Protein AF-A0A9C7ESQ4-F1 (afdb_monomer)

Mean predicted aligned error: 12.94 Å

Foldseek 3Di:
DPVVVVVVVLVVLVCLLPVLVVVVVVVPDPDAQFPDDPLVLLLQLLQLLLVCVVQLPQQPFQKDKLNHGDGSNLLSNLLSSQQSSCVRRVHDRDDSVRSVVVVLLLVLLVVVCVVVVNQDDPVVLVVQLVVSLVSLVPHPCVVSNVSNCVSNVHDSCCCSPPRCSSSSSSVSSVVSQLVVLCVVPPDDVPHDPVNVSVVSSVVSVVSSVVSSVVIDMGGDCVVVVVCPPPPVVVVVVVVSVVVVPDDDDPDDDDDDPVVVVPPDD

Solvent-accessible surface area (backbone atoms only — not comparable to full-atom values): 15250 Å² total; per-residue (Å²): 138,72,71,71,65,54,67,66,58,61,61,54,60,72,28,66,77,48,46,69,43,45,68,63,35,73,76,75,56,79,94,61,71,61,83,54,54,72,53,56,51,32,38,53,48,10,43,53,46,39,77,37,49,70,53,56,67,33,71,54,59,22,31,29,54,72,77,48,77,38,39,36,17,58,56,50,51,51,42,50,56,50,34,52,54,19,53,37,46,74,43,82,60,67,53,73,65,57,43,50,52,51,53,50,48,54,48,27,50,51,57,50,25,52,77,68,73,39,60,72,52,73,64,56,50,51,52,50,46,51,51,52,55,51,35,49,76,69,37,96,57,32,69,43,55,47,43,18,28,62,49,30,72,48,53,70,62,52,41,45,70,65,69,46,33,69,58,55,49,50,52,52,32,52,52,40,51,52,53,52,51,45,73,77,53,67,80,56,91,89,56,52,72,69,58,44,53,52,51,52,54,49,52,53,48,54,53,33,57,50,45,54,73,71,51,52,73,49,80,32,68,70,55,52,76,72,39,88,84,48,81,64,57,69,52,52,60,47,51,57,55,52,70,78,67,64,73,95,59,100,79,75,78,79,82,57,82,77,76,62,83,81,78,77,130

pLDDT: mean 71.59, std 24.86, range [24.19, 97.75]

Nearest PDB structures (foldseek):
  3mvp-assembly1_B  TM=1.680E-01  e=1.302E+00  Streptococcus mutans UA159
  5sv0-assembly2_J  TM=1.754E-01  e=2.932E+00  Escherichia coli DH1
  2qgt-assembly1_A  TM=2.316E-01  e=8.380E+00  Homo sapiens

Secondary structure (DSSP, 8-state):
--SHHHHHHHHHHSSHHHHHHHHHHTTT---PPPSS-HHHHHHHHHHHHHHTTTGGG---EEEEETTEEEEHHHHHHHHHHHHHHHHHTTPPPPPHHHHHHHHHHHHHHHHHHHHTT-PPPHHHHHHHHHHHHHHHHH-TTHHHHHHHHHHHT--HHHIIIIISHHHHHHHHHHHHHHHHHHHHSPPPTT--HHHHHHHHHHHHHHHHHHHHHHS-EEE-HHHHTTTTT-TTHHHHHHHHHHHTT----TT-PPPPGGGGTTS--

Sequence (265 aa):
MLAHRRYQVLLIAVVGLALGLAFVINTIAPASPSNITYAQFLEQMGLSMRNAKDALKDNRVAATFNGEPIPYSYIVLKSIHMAEAAKARNHKVPDRSAVLQAVLRDQAYLDLAEELNLMPSEEDLTEYLKWQLQGVEQADNKNELATFFQTAGISPREYFFEYARPFYLLDLVNRNLMSHYQAHNPRLENEPEKDYYERIAKLIKETVDKKLRESKVEVKGALLMLSSRSSALTGYARYLNSCSSARPVSSWRCPTIADSGAYLG

Radius of gyration: 20.08 Å; Cα contacts (8 Å, |Δi|>4): 227; chains: 1; bounding box: 54×54×49 Å

Structure (mmCIF, N/CA/C/O backbone):
data_AF-A0A9C7ESQ4-F1
#
_entry.id   AF-A0A9C7ESQ4-F1
#
loop_
_atom_site.group_PDB
_atom_site.id
_atom_site.type_symbol
_atom_site.label_atom_id
_atom_site.label_alt_id
_atom_site.label_comp_id
_atom_site.label_asym_id
_atom_site.label_entity_id
_atom_site.label_seq_id
_atom_site.pdbx_PDB_ins_code
_atom_site.Cartn_x
_atom_site.Cartn_y
_atom_site.Cartn_z
_atom_site.occupancy
_atom_site.B_iso_or_equiv
_atom_site.auth_seq_id
_atom_site.auth_comp_id
_atom_site.auth_asym_id
_atom_site.auth_atom_id
_atom_site.pdbx_PDB_model_num
ATOM 1 N N . MET A 1 1 ? 26.772 19.048 -11.639 1.00 35.78 1 MET A N 1
ATOM 2 C CA . MET A 1 1 ? 25.781 17.976 -11.913 1.00 35.78 1 MET A CA 1
ATOM 3 C C . MET A 1 1 ? 25.242 17.273 -10.648 1.00 35.78 1 MET A C 1
ATOM 5 O O . MET A 1 1 ? 24.770 16.152 -10.738 1.00 35.78 1 MET A O 1
ATOM 9 N N . LEU A 1 2 ? 25.223 17.923 -9.472 1.00 28.09 2 LEU A N 1
ATOM 10 C CA . LEU A 1 2 ? 24.667 17.351 -8.223 1.00 28.09 2 LEU A CA 1
ATOM 11 C C . LEU A 1 2 ? 23.355 18.015 -7.759 1.00 28.09 2 LEU A C 1
ATOM 13 O O . LEU A 1 2 ? 22.672 17.485 -6.891 1.00 28.09 2 LEU A O 1
ATOM 17 N N . ALA A 1 3 ? 22.970 19.145 -8.361 1.00 26.31 3 ALA A N 1
ATOM 18 C CA . ALA A 1 3 ? 21.770 19.889 -7.976 1.00 26.31 3 ALA A CA 1
ATOM 19 C C . ALA A 1 3 ? 20.477 19.338 -8.610 1.00 26.31 3 ALA A C 1
ATOM 21 O O . ALA A 1 3 ? 19.418 19.431 -8.005 1.00 26.31 3 ALA A O 1
ATOM 22 N N . HIS A 1 4 ? 20.549 18.699 -9.784 1.00 25.12 4 HIS A N 1
ATOM 23 C CA . HIS A 1 4 ? 19.360 18.205 -10.497 1.00 25.12 4 HIS A CA 1
ATOM 24 C C . HIS A 1 4 ? 18.822 16.862 -9.971 1.00 25.12 4 HIS A C 1
ATOM 26 O O . HIS A 1 4 ? 17.636 16.587 -10.104 1.00 25.12 4 HIS A O 1
ATOM 32 N N . ARG A 1 5 ? 19.651 16.060 -9.282 1.00 28.09 5 ARG A N 1
ATOM 33 C CA . ARG A 1 5 ? 19.198 14.822 -8.617 1.00 28.09 5 ARG A CA 1
ATOM 34 C C . ARG A 1 5 ? 18.441 15.067 -7.308 1.00 28.09 5 ARG A C 1
ATOM 36 O O . ARG A 1 5 ? 17.742 14.175 -6.850 1.00 28.09 5 ARG A O 1
ATOM 43 N N . ARG A 1 6 ? 18.537 16.260 -6.710 1.00 29.05 6 ARG A N 1
ATOM 44 C CA . ARG A 1 6 ? 17.844 16.581 -5.448 1.00 29.05 6 ARG A CA 1
ATOM 45 C C . ARG A 1 6 ? 16.373 16.963 -5.649 1.00 29.05 6 ARG A C 1
ATOM 47 O O . ARG A 1 6 ? 15.561 16.675 -4.781 1.00 29.05 6 ARG A O 1
ATOM 54 N N . TYR A 1 7 ? 16.012 17.499 -6.816 1.00 25.94 7 TYR A N 1
ATOM 55 C CA . TYR A 1 7 ? 14.634 17.919 -7.108 1.00 25.94 7 TYR A CA 1
ATOM 56 C C . TYR A 1 7 ? 13.706 16.781 -7.569 1.00 25.94 7 TYR A C 1
ATOM 58 O O . TYR A 1 7 ? 12.495 16.907 -7.439 1.00 25.94 7 TYR A O 1
ATOM 66 N N . GLN A 1 8 ? 14.241 15.645 -8.034 1.00 28.22 8 GLN A N 1
ATOM 67 C CA . GLN A 1 8 ? 13.428 14.460 -8.362 1.00 28.22 8 GLN A CA 1
ATOM 68 C C . GLN A 1 8 ? 13.203 13.526 -7.161 1.00 28.22 8 GLN A C 1
ATOM 70 O O . GLN A 1 8 ? 12.225 12.787 -7.133 1.00 28.22 8 GLN A O 1
ATOM 75 N N . VAL A 1 9 ? 14.060 13.596 -6.138 1.00 29.42 9 VAL A N 1
ATOM 76 C CA . VAL A 1 9 ? 13.929 12.796 -4.906 1.00 29.42 9 VAL A CA 1
ATOM 77 C C . VAL A 1 9 ? 12.911 13.415 -3.935 1.00 29.42 9 VAL A C 1
ATOM 79 O O . VAL A 1 9 ? 12.248 12.697 -3.191 1.00 29.42 9 VAL A O 1
ATOM 82 N N . LEU A 1 10 ? 12.694 14.732 -4.008 1.00 26.45 10 LEU A N 1
ATOM 83 C CA . LEU A 1 10 ? 11.719 15.456 -3.181 1.00 26.45 10 LEU A CA 1
ATOM 84 C C . LEU A 1 10 ? 10.255 15.200 -3.576 1.00 26.45 10 LEU A C 1
ATOM 86 O O . LEU A 1 10 ? 9.358 15.363 -2.754 1.00 26.45 10 LEU A O 1
ATOM 90 N N . LEU A 1 11 ? 10.006 14.711 -4.795 1.00 27.27 11 LEU A N 1
ATOM 91 C CA . LEU A 1 11 ? 8.662 14.342 -5.240 1.00 27.27 11 LEU A CA 1
ATOM 92 C C . LEU A 1 11 ? 8.257 12.918 -4.829 1.00 27.27 11 LEU A C 1
ATOM 94 O O . LEU A 1 11 ? 7.135 12.523 -5.096 1.00 27.27 11 LEU A O 1
ATOM 98 N N . ILE A 1 12 ? 9.131 12.132 -4.190 1.00 33.75 12 ILE A N 1
ATOM 99 C CA . ILE A 1 12 ? 8.828 10.742 -3.795 1.00 33.75 12 ILE A CA 1
ATOM 100 C C . ILE A 1 12 ? 8.343 10.667 -2.332 1.00 33.75 12 ILE A C 1
ATOM 102 O O . ILE A 1 12 ? 7.609 9.748 -1.974 1.00 33.75 12 ILE A O 1
ATOM 106 N N . ALA A 1 13 ? 8.633 11.680 -1.507 1.00 30.38 13 ALA A N 1
ATOM 107 C CA . ALA A 1 13 ? 8.160 11.757 -0.119 1.00 30.38 13 ALA A CA 1
ATOM 108 C C . ALA A 1 13 ? 6.698 12.244 0.008 1.00 30.38 13 ALA A C 1
ATOM 110 O O . ALA A 1 13 ? 5.972 11.813 0.897 1.00 30.38 13 ALA A O 1
ATOM 111 N N . VAL A 1 14 ? 6.212 13.068 -0.929 1.00 32.59 14 VAL A N 1
ATOM 112 C CA . VAL A 1 14 ? 4.808 13.552 -0.958 1.00 32.59 14 VAL A CA 1
ATOM 113 C C . VAL A 1 14 ? 3.844 12.489 -1.506 1.00 32.59 14 VAL A C 1
ATOM 115 O O . VAL A 1 14 ? 2.622 12.622 -1.472 1.00 32.59 14 VAL A O 1
ATOM 118 N N . VAL A 1 15 ? 4.397 11.386 -2.000 1.00 35.97 15 VAL A N 1
ATOM 119 C CA . VAL A 1 15 ? 3.670 10.450 -2.836 1.00 35.97 15 VAL A CA 1
ATOM 120 C C . VAL A 1 15 ? 3.495 9.084 -2.153 1.00 35.97 15 VAL A C 1
ATOM 122 O O . VAL A 1 15 ? 2.716 8.270 -2.616 1.00 35.97 15 VAL A O 1
ATOM 125 N N . GLY A 1 16 ? 4.021 8.853 -0.948 1.00 35.19 16 GLY A N 1
ATOM 126 C CA . GLY A 1 16 ? 3.631 7.673 -0.151 1.00 35.19 16 GLY A CA 1
ATOM 127 C C . GLY A 1 16 ? 2.121 7.622 0.157 1.00 35.19 16 GLY A C 1
ATOM 128 O O . GLY A 1 16 ? 1.501 6.563 0.092 1.00 35.19 16 GLY A O 1
ATOM 129 N N . LEU A 1 17 ? 1.501 8.788 0.374 1.00 38.12 17 LEU A N 1
ATOM 130 C CA . LEU A 1 17 ? 0.053 8.934 0.574 1.00 38.12 17 LEU A CA 1
ATOM 131 C C . LEU A 1 17 ? -0.732 9.038 -0.751 1.00 38.12 17 LEU A C 1
ATOM 133 O O . LEU A 1 17 ? -1.906 8.683 -0.794 1.00 38.12 17 LEU A O 1
ATOM 137 N N . ALA A 1 18 ? -0.086 9.455 -1.851 1.00 36.03 18 ALA A N 1
ATOM 138 C CA . ALA A 1 18 ? -0.728 9.684 -3.152 1.00 36.03 18 ALA A CA 1
ATOM 139 C C . ALA A 1 18 ? -0.477 8.599 -4.228 1.00 36.03 18 ALA A C 1
ATOM 141 O O . ALA A 1 18 ? -1.340 8.434 -5.082 1.00 36.03 18 ALA A O 1
ATOM 142 N N . LEU A 1 19 ? 0.615 7.819 -4.204 1.00 36.50 19 LEU A N 1
ATOM 143 C CA . LEU A 1 19 ? 0.902 6.674 -5.102 1.00 36.50 19 LEU A CA 1
ATOM 144 C C . LEU A 1 19 ? 0.267 5.381 -4.603 1.00 36.50 19 LEU A C 1
ATOM 146 O O . LEU A 1 19 ? -0.226 4.615 -5.429 1.00 36.50 19 LEU A O 1
ATOM 150 N N . GLY A 1 20 ? 0.171 5.181 -3.282 1.00 33.03 20 GLY A N 1
ATOM 151 C CA . GLY A 1 20 ? -0.695 4.136 -2.722 1.00 33.03 20 GLY A CA 1
ATOM 152 C C . GLY A 1 20 ? -2.152 4.309 -3.179 1.00 33.03 20 GLY A C 1
ATOM 153 O O . GLY A 1 20 ? -2.873 3.334 -3.377 1.00 33.03 20 GLY A O 1
ATOM 154 N N . LEU A 1 21 ? -2.553 5.558 -3.450 1.00 34.34 21 LEU A N 1
ATOM 155 C CA . LEU A 1 21 ? -3.816 5.911 -4.095 1.00 34.34 21 LEU A CA 1
ATOM 156 C C . LEU A 1 21 ? -3.740 5.929 -5.630 1.00 34.34 21 LEU A C 1
ATOM 158 O O . LEU A 1 21 ? -4.696 5.510 -6.269 1.00 34.34 21 LEU A O 1
ATOM 162 N N . ALA A 1 22 ? -2.643 6.346 -6.264 1.00 32.41 22 ALA A N 1
ATOM 163 C CA . ALA A 1 22 ? -2.556 6.401 -7.726 1.00 32.41 22 ALA A CA 1
ATOM 164 C C . ALA A 1 22 ? -2.547 5.007 -8.372 1.00 32.41 22 ALA A C 1
ATOM 166 O O . ALA A 1 22 ? -3.115 4.853 -9.450 1.00 32.41 22 ALA A O 1
ATOM 167 N N . PHE A 1 23 ? -2.005 3.981 -7.706 1.00 34.59 23 PHE A N 1
ATOM 168 C CA . PHE A 1 23 ? -2.080 2.606 -8.212 1.00 34.59 23 PHE A CA 1
ATOM 169 C C . PHE A 1 23 ? -3.506 2.026 -8.108 1.00 34.59 23 PHE A C 1
ATOM 171 O O . PHE A 1 23 ? -3.966 1.329 -9.011 1.00 34.59 23 PHE A O 1
ATOM 178 N N . VAL A 1 24 ? -4.264 2.393 -7.064 1.00 34.06 24 VAL A N 1
ATOM 179 C CA . VAL A 1 24 ? -5.695 2.049 -6.941 1.00 34.06 24 VAL A CA 1
ATOM 180 C C . VAL A 1 24 ? -6.556 2.868 -7.916 1.00 34.06 24 VAL A C 1
ATOM 182 O O . VAL A 1 24 ? -7.548 2.361 -8.430 1.00 34.06 24 VAL A O 1
ATOM 185 N N . ILE A 1 25 ? -6.178 4.111 -8.230 1.00 35.81 25 ILE A N 1
ATOM 186 C CA . ILE A 1 25 ? -6.998 5.022 -9.043 1.00 35.81 25 ILE A CA 1
ATOM 187 C C . ILE A 1 25 ? -6.756 4.869 -10.554 1.00 35.81 25 ILE A C 1
ATOM 189 O O . ILE A 1 25 ? -7.714 4.990 -11.317 1.00 35.81 25 ILE A O 1
ATOM 193 N N . ASN A 1 26 ? -5.557 4.478 -11.003 1.00 32.28 26 ASN A N 1
ATOM 194 C CA . ASN A 1 26 ? -5.308 4.198 -12.427 1.00 32.28 26 ASN A CA 1
ATOM 195 C C . ASN A 1 26 ? -6.089 2.989 -12.974 1.00 32.28 26 ASN A C 1
ATOM 197 O O . ASN A 1 26 ? -6.096 2.769 -14.181 1.00 32.28 26 ASN A O 1
ATOM 201 N N . THR A 1 27 ? -6.776 2.222 -12.121 1.00 37.47 27 THR A N 1
ATOM 202 C CA . THR A 1 27 ? -7.692 1.158 -12.563 1.00 37.47 27 THR A CA 1
ATOM 203 C C . THR A 1 27 ? -9.165 1.580 -12.614 1.00 37.47 27 THR A C 1
ATOM 205 O O . THR A 1 27 ? -9.974 0.784 -13.083 1.00 37.47 27 THR A O 1
ATOM 208 N N . ILE A 1 28 ? -9.541 2.794 -12.168 1.00 35.91 28 ILE A N 1
ATOM 209 C CA . ILE A 1 28 ? -10.962 3.182 -12.026 1.00 35.91 28 ILE A CA 1
ATOM 210 C C . ILE A 1 28 ? -11.327 4.540 -12.663 1.00 35.91 28 ILE A C 1
ATOM 212 O O . ILE A 1 28 ? -12.477 4.690 -13.065 1.00 35.91 28 ILE A O 1
ATOM 216 N N . ALA A 1 29 ? -10.424 5.516 -12.833 1.00 32.50 29 ALA A N 1
ATOM 217 C CA . ALA A 1 29 ? -10.770 6.762 -13.543 1.00 32.50 29 ALA A CA 1
ATOM 218 C C . ALA A 1 29 ? -9.538 7.607 -13.934 1.00 32.50 29 ALA A C 1
ATOM 220 O O . ALA A 1 29 ? -8.568 7.632 -13.172 1.00 32.50 29 ALA A O 1
ATOM 221 N N . PRO A 1 30 ? -9.574 8.346 -15.067 1.00 33.34 30 PRO A N 1
ATOM 222 C CA . PRO A 1 30 ? -8.550 9.334 -15.407 1.00 33.34 30 PRO A CA 1
ATOM 223 C C . PRO A 1 30 ? -8.403 10.390 -14.299 1.00 33.34 30 PRO A C 1
ATOM 225 O O . PRO A 1 30 ? -9.312 10.611 -13.499 1.00 33.34 30 PRO A O 1
ATOM 228 N N . ALA A 1 31 ? -7.231 11.026 -14.238 1.00 41.34 31 ALA A N 1
ATOM 229 C CA . ALA A 1 31 ? -6.878 12.043 -13.252 1.00 41.34 31 ALA A CA 1
ATOM 230 C C . ALA A 1 31 ? -7.799 13.278 -13.337 1.00 41.34 31 ALA A C 1
ATOM 232 O O . ALA A 1 31 ? -7.482 14.261 -14.001 1.00 41.34 31 ALA A O 1
ATOM 233 N N . SER A 1 32 ? -8.946 13.224 -12.664 1.00 42.28 32 SER A N 1
ATOM 234 C CA . SER A 1 32 ? -9.819 14.377 -12.446 1.00 42.28 32 SER A CA 1
ATOM 235 C C . SER A 1 32 ? -9.176 15.353 -11.447 1.00 42.28 32 SER A C 1
ATOM 237 O O . SER A 1 32 ? -8.537 14.897 -10.489 1.00 42.28 32 SER A O 1
ATOM 239 N N . PRO A 1 33 ? -9.342 16.678 -11.627 1.00 50.78 33 PRO A N 1
ATOM 240 C CA . PRO A 1 33 ? -8.907 17.672 -10.648 1.00 50.78 33 PRO A CA 1
ATOM 241 C C . PRO A 1 33 ? -9.509 17.386 -9.264 1.00 50.78 33 PRO A C 1
ATOM 243 O O . PRO A 1 33 ? -10.675 17.008 -9.158 1.00 50.78 33 PRO A O 1
ATOM 246 N N . SER A 1 34 ? -8.718 17.561 -8.201 1.00 58.69 34 SER A N 1
ATOM 247 C CA . SER A 1 34 ? -9.235 17.522 -6.827 1.00 58.69 34 SER A CA 1
ATOM 248 C C . SER A 1 34 ? -10.127 18.737 -6.583 1.00 58.69 34 SER A C 1
ATOM 250 O O . SER A 1 34 ? -9.744 19.855 -6.925 1.00 58.69 34 SER A O 1
ATOM 252 N N . ASN A 1 35 ? -11.278 18.533 -5.946 1.00 69.75 35 ASN A N 1
ATOM 253 C CA . ASN A 1 35 ? -12.191 19.622 -5.576 1.00 69.75 35 ASN A CA 1
ATOM 254 C C . ASN A 1 35 ? -11.859 20.245 -4.213 1.00 69.75 35 ASN A C 1
ATOM 256 O O . ASN A 1 35 ? -12.482 21.227 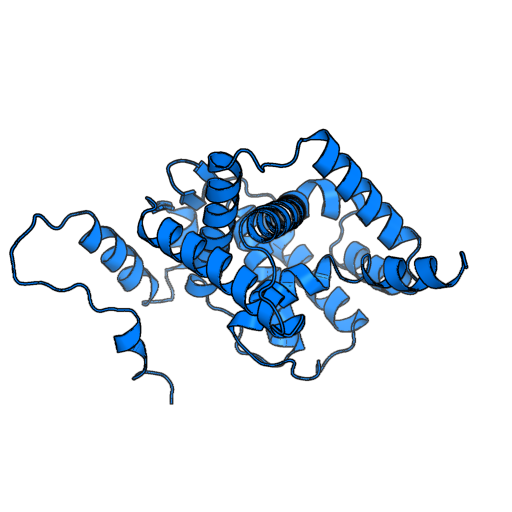-3.815 1.00 69.75 35 ASN A O 1
ATOM 260 N N . ILE A 1 36 ? -10.900 19.665 -3.493 1.00 72.31 36 ILE A N 1
ATOM 261 C CA . ILE A 1 36 ? -10.439 20.131 -2.185 1.00 72.31 36 ILE A CA 1
ATOM 262 C C . ILE A 1 36 ? -8.934 20.380 -2.211 1.00 72.31 36 ILE A C 1
ATOM 264 O O . ILE A 1 36 ? -8.199 19.754 -2.987 1.00 72.31 36 ILE A O 1
ATOM 268 N N . THR A 1 37 ? -8.467 21.286 -1.353 1.00 79.69 37 THR A N 1
ATOM 269 C CA . THR A 1 37 ? -7.031 21.500 -1.152 1.00 79.69 37 THR A CA 1
ATOM 270 C C . THR A 1 37 ? -6.400 20.283 -0.477 1.00 79.69 37 THR A C 1
ATOM 272 O O . THR A 1 37 ? -7.074 19.484 0.178 1.00 79.69 37 THR A O 1
ATOM 275 N N . TYR A 1 38 ? -5.081 20.139 -0.607 1.00 72.94 38 TYR A N 1
ATOM 276 C CA . TYR A 1 38 ? -4.359 19.048 0.047 1.00 72.94 38 TYR A CA 1
ATOM 277 C C . TYR A 1 38 ? -4.487 19.105 1.581 1.00 72.94 38 TYR A C 1
ATOM 279 O O . TYR A 1 38 ? -4.724 18.079 2.214 1.00 72.94 38 TYR A O 1
ATOM 287 N N . ALA A 1 39 ? -4.456 20.302 2.175 1.00 77.31 39 ALA A N 1
ATOM 288 C CA . ALA A 1 39 ? -4.705 20.494 3.604 1.00 77.31 39 ALA A CA 1
ATOM 289 C C . ALA A 1 39 ? -6.109 20.023 4.037 1.00 77.31 39 ALA A C 1
ATOM 291 O O . ALA A 1 39 ? -6.239 19.325 5.041 1.00 77.31 39 ALA A O 1
ATOM 292 N N . GLN A 1 40 ? -7.153 20.335 3.257 1.00 80.62 40 GLN A N 1
ATOM 293 C CA . GLN A 1 40 ? -8.522 19.872 3.531 1.00 80.62 40 GLN A CA 1
ATOM 294 C C . GLN A 1 40 ? -8.639 18.347 3.446 1.00 80.62 40 GLN A C 1
ATOM 296 O O . GLN A 1 40 ? -9.299 17.730 4.280 1.00 80.62 40 GLN A O 1
ATOM 301 N N . PHE A 1 41 ? -7.981 17.732 2.461 1.00 82.62 41 PHE A N 1
ATOM 302 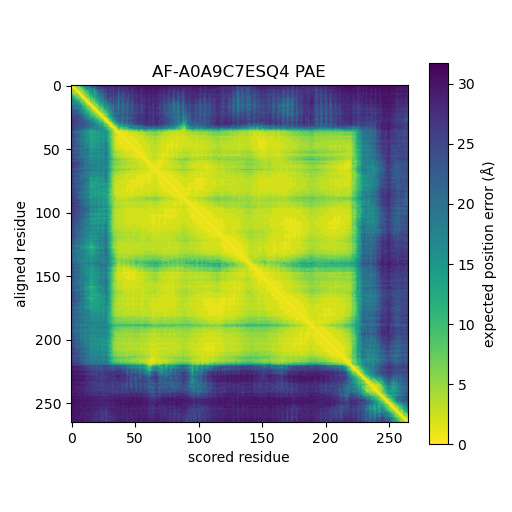C CA . PHE A 1 41 ? -7.914 16.276 2.346 1.00 82.62 41 PHE A CA 1
ATOM 303 C C . PHE A 1 41 ? -7.274 15.642 3.590 1.00 82.62 41 PHE A C 1
ATOM 305 O O . PHE A 1 41 ? -7.829 14.709 4.172 1.00 82.62 41 PHE A O 1
ATOM 312 N N . LEU A 1 42 ? -6.133 16.178 4.028 1.00 80.88 42 LEU A N 1
ATOM 313 C CA . LEU A 1 42 ? -5.415 15.704 5.209 1.00 80.88 42 LEU A CA 1
ATOM 314 C C . LEU A 1 42 ? -6.235 15.853 6.496 1.00 80.88 42 LEU A C 1
ATOM 316 O O . LEU A 1 42 ? -6.272 14.935 7.315 1.00 80.88 42 LEU A O 1
ATOM 320 N N . GLU A 1 43 ? -6.944 16.966 6.664 1.00 83.44 43 GLU A N 1
ATOM 321 C CA . GLU A 1 43 ? -7.839 17.170 7.802 1.00 83.44 43 GLU A CA 1
ATOM 322 C C . GLU A 1 43 ? -8.999 16.158 7.811 1.00 83.44 43 GLU A C 1
ATOM 324 O O . GLU A 1 43 ? -9.251 15.517 8.833 1.00 83.44 43 GLU A O 1
ATOM 329 N N . GLN A 1 44 ? -9.667 15.944 6.670 1.00 85.06 44 GLN A N 1
ATOM 330 C CA . GLN A 1 44 ? -10.768 14.978 6.536 1.00 85.06 44 GLN A CA 1
ATOM 331 C C . GLN A 1 44 ? -10.321 13.537 6.81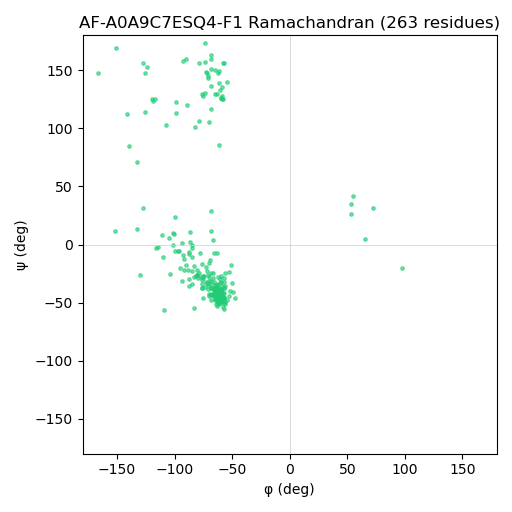0 1.00 85.06 44 GLN A C 1
ATOM 333 O O . GLN A 1 44 ? -11.011 12.778 7.502 1.00 85.06 44 GLN A O 1
ATOM 338 N N . MET A 1 45 ? -9.138 13.168 6.318 1.00 85.25 45 MET A N 1
ATOM 339 C CA . MET A 1 45 ? -8.525 11.874 6.597 1.00 85.25 45 MET A CA 1
ATOM 340 C C . MET A 1 45 ? -8.208 11.720 8.087 1.00 85.25 45 MET A C 1
ATOM 342 O O . MET A 1 45 ? -8.528 10.686 8.678 1.00 85.25 45 MET A O 1
ATOM 346 N N . GLY A 1 46 ? -7.667 12.766 8.720 1.00 85.56 46 GLY A N 1
ATOM 347 C CA . GLY A 1 46 ? -7.402 12.787 10.158 1.00 85.56 46 GLY A CA 1
ATOM 348 C C . GLY A 1 46 ? -8.677 12.604 10.984 1.00 85.56 46 GLY A C 1
ATOM 349 O O . GLY A 1 46 ? -8.721 11.755 11.874 1.00 85.56 46 GLY A O 1
ATOM 350 N N . LEU A 1 47 ? -9.753 13.324 10.645 1.00 89.19 47 LEU A N 1
ATOM 351 C CA . LEU A 1 47 ? -11.052 13.195 11.318 1.00 89.19 47 LEU A CA 1
ATOM 352 C C . LEU A 1 47 ? -11.622 11.783 11.176 1.00 89.19 47 LEU A C 1
ATOM 354 O O . LEU A 1 47 ? -12.117 11.210 12.147 1.00 89.19 47 LEU A O 1
ATOM 358 N N . SER A 1 48 ? -11.528 11.204 9.980 1.00 87.62 48 SER A N 1
ATOM 359 C CA . SER A 1 48 ? -12.010 9.849 9.710 1.00 87.62 48 SER A CA 1
ATOM 360 C C . SER A 1 48 ? -11.258 8.805 10.534 1.00 87.62 48 SER A C 1
ATOM 362 O O . SER A 1 48 ? -11.884 7.918 11.114 1.00 87.62 48 SER A O 1
ATOM 364 N N . MET A 1 49 ? -9.935 8.946 10.666 1.00 88.69 49 MET A N 1
ATOM 365 C CA . MET A 1 49 ? -9.133 8.083 11.536 1.00 88.69 49 MET A CA 1
ATOM 366 C C . MET A 1 49 ? -9.473 8.271 13.015 1.00 88.69 49 MET A C 1
ATOM 368 O O . MET A 1 49 ? -9.684 7.280 13.712 1.00 88.69 49 MET A O 1
ATOM 372 N N . ARG A 1 50 ? -9.614 9.516 13.492 1.00 90.56 50 ARG A N 1
ATOM 373 C CA . ARG A 1 50 ? -10.023 9.800 14.879 1.00 90.56 50 ARG A CA 1
ATOM 374 C C . ARG A 1 50 ? -11.366 9.149 15.211 1.00 90.56 50 ARG A C 1
ATOM 376 O O . ARG A 1 50 ? -11.504 8.518 16.257 1.00 90.56 50 ARG A O 1
ATOM 383 N N . ASN A 1 51 ? -12.342 9.273 14.315 1.00 90.88 51 ASN A N 1
ATOM 384 C CA . ASN A 1 51 ? -13.676 8.694 14.489 1.00 90.88 51 ASN A CA 1
ATOM 385 C C . ASN A 1 51 ? -13.661 7.157 14.462 1.00 90.88 51 ASN A C 1
ATOM 387 O O . ASN A 1 51 ? -14.543 6.526 15.040 1.00 90.88 51 ASN A O 1
ATOM 391 N N . ALA A 1 52 ? -12.658 6.555 13.822 1.00 89.31 52 ALA A N 1
ATOM 392 C CA . ALA A 1 52 ? -12.482 5.111 13.720 1.00 89.31 52 ALA A CA 1
ATOM 393 C C . ALA A 1 52 ? -11.432 4.542 14.693 1.00 89.31 52 ALA A C 1
ATOM 395 O O . ALA A 1 52 ? -11.079 3.371 14.561 1.00 89.31 52 ALA A O 1
ATOM 396 N N . LYS A 1 53 ? -10.934 5.323 15.664 1.00 87.00 53 LYS A N 1
ATOM 397 C CA . LYS A 1 53 ? -9.783 4.959 16.516 1.00 87.00 53 LYS A CA 1
ATOM 398 C C . LYS A 1 53 ? -9.876 3.563 17.149 1.00 87.00 53 LYS A C 1
ATOM 400 O O . LYS A 1 53 ? -8.886 2.840 17.174 1.00 87.00 53 LYS A O 1
ATOM 405 N N . ASP A 1 54 ? -11.060 3.164 17.617 1.00 86.88 54 ASP A N 1
ATOM 406 C CA . ASP A 1 54 ? -11.249 1.878 18.298 1.00 86.88 54 ASP A CA 1
ATOM 407 C C . ASP A 1 54 ? -11.260 0.726 17.282 1.00 86.88 54 ASP A C 1
ATOM 409 O O . ASP A 1 54 ? -10.675 -0.328 17.514 1.00 86.88 54 ASP A O 1
ATOM 413 N N . ALA A 1 55 ? -11.853 0.955 16.107 1.00 88.19 55 ALA A N 1
ATOM 414 C CA . ALA A 1 55 ? -11.871 -0.003 15.006 1.00 88.19 55 ALA A CA 1
ATOM 415 C C . ALA A 1 55 ? -10.485 -0.172 14.356 1.00 88.19 55 ALA A C 1
ATOM 417 O O . ALA A 1 55 ? -10.143 -1.263 13.908 1.00 88.19 55 ALA A O 1
ATOM 418 N N . LEU A 1 56 ? -9.664 0.881 14.345 1.00 86.75 56 LEU A N 1
ATOM 419 C CA . LEU A 1 56 ? -8.279 0.842 13.868 1.00 86.75 56 LEU A CA 1
ATOM 420 C C . LEU A 1 56 ? -7.339 0.056 14.798 1.00 86.75 56 LEU A C 1
ATOM 422 O O . LEU A 1 56 ? -6.255 -0.324 14.367 1.00 86.75 56 LEU A O 1
ATOM 426 N N . LYS A 1 57 ? -7.751 -0.225 16.040 1.00 87.94 57 LYS A N 1
ATOM 427 C CA . LYS A 1 57 ? -7.013 -1.063 17.004 1.00 87.94 57 LYS A CA 1
ATOM 428 C C . LYS A 1 57 ? -7.572 -2.484 17.124 1.00 87.94 57 LYS A C 1
ATOM 430 O O . LYS A 1 57 ? -7.058 -3.296 17.891 1.00 87.94 57 LYS A O 1
ATOM 435 N N . ASP A 1 58 ? -8.630 -2.797 16.382 1.00 87.56 58 ASP A N 1
ATOM 436 C CA . ASP A 1 58 ? -9.286 -4.098 16.429 1.00 87.56 58 ASP A CA 1
ATOM 437 C C . ASP A 1 58 ? -8.542 -5.121 15.556 1.00 87.56 58 ASP A C 1
ATOM 439 O O . ASP A 1 58 ? -8.680 -5.171 14.331 1.00 87.56 58 ASP A O 1
ATOM 443 N N . ASN A 1 59 ? -7.757 -5.964 16.227 1.00 87.06 59 ASN A N 1
ATOM 444 C CA . ASN A 1 59 ? -6.949 -7.017 15.612 1.00 87.06 59 ASN A CA 1
ATOM 445 C C . ASN A 1 59 ? -7.712 -8.333 15.399 1.00 87.06 59 ASN A C 1
ATOM 447 O O . ASN A 1 59 ? -7.101 -9.358 15.091 1.00 87.06 59 ASN A O 1
ATOM 451 N N . ARG A 1 60 ? -9.041 -8.354 15.563 1.00 91.19 60 ARG A N 1
ATOM 452 C CA . ARG A 1 60 ? -9.822 -9.549 15.227 1.00 91.19 60 ARG A CA 1
ATOM 453 C C . ARG A 1 60 ? -9.667 -9.863 13.742 1.00 91.19 60 ARG A C 1
ATOM 455 O O . ARG A 1 60 ? -9.721 -8.980 12.888 1.00 91.19 60 ARG A O 1
ATOM 462 N N . VAL A 1 61 ? -9.524 -11.149 13.436 1.00 91.06 61 VAL A N 1
ATOM 463 C CA . VAL A 1 61 ? -9.434 -11.633 12.056 1.00 91.06 61 VAL A CA 1
ATOM 464 C C . VAL A 1 61 ? -10.784 -11.439 11.369 1.00 91.06 61 VAL A C 1
ATOM 466 O O . VAL A 1 61 ? -11.785 -12.040 11.766 1.00 91.06 61 VAL A O 1
ATOM 469 N N . ALA A 1 62 ? -10.808 -10.599 10.339 1.00 88.25 62 ALA A N 1
ATOM 470 C CA . ALA A 1 62 ? -12.007 -10.277 9.573 1.00 88.25 62 ALA A CA 1
ATOM 471 C C . ALA A 1 62 ? -12.170 -11.172 8.340 1.00 88.25 62 ALA A C 1
ATOM 473 O O . ALA A 1 62 ? -13.295 -11.491 7.951 1.00 88.25 62 ALA A O 1
ATOM 474 N N . ALA A 1 63 ? -11.059 -11.603 7.754 1.00 90.69 63 ALA A N 1
ATOM 475 C CA . ALA A 1 63 ? -11.021 -12.564 6.664 1.00 90.69 63 ALA A CA 1
ATOM 476 C C . ALA A 1 63 ? -9.705 -13.352 6.701 1.00 90.69 63 ALA A C 1
ATOM 478 O O . ALA A 1 63 ? -8.795 -12.993 7.446 1.00 90.69 63 ALA A O 1
ATOM 479 N N . THR A 1 64 ? -9.606 -14.413 5.913 1.00 92.25 64 THR A N 1
ATOM 480 C CA . THR A 1 64 ? -8.342 -15.086 5.605 1.00 92.25 64 THR A CA 1
ATOM 481 C C . THR A 1 64 ? -8.151 -15.173 4.093 1.00 92.25 64 THR A C 1
ATOM 483 O O . THR A 1 64 ? -9.130 -15.274 3.347 1.00 92.25 64 THR A O 1
ATOM 486 N N . PHE A 1 65 ? -6.899 -15.118 3.643 1.00 91.94 65 PHE A N 1
ATOM 487 C CA . PHE A 1 65 ? -6.495 -15.301 2.248 1.00 91.94 65 PHE A CA 1
ATOM 488 C C . PHE A 1 65 ? -5.437 -16.398 2.198 1.00 91.94 65 PHE A C 1
ATOM 490 O O . PHE A 1 65 ? -4.390 -16.256 2.808 1.00 91.94 65 PHE A O 1
ATOM 497 N N . ASN A 1 66 ? -5.744 -17.535 1.572 1.00 92.12 66 ASN A N 1
ATOM 498 C CA . ASN A 1 66 ? -4.886 -18.728 1.577 1.00 92.12 66 ASN A CA 1
ATOM 499 C C . ASN A 1 66 ? -4.460 -19.211 2.980 1.00 92.12 66 ASN A C 1
ATOM 501 O O . ASN A 1 66 ? -3.466 -19.908 3.130 1.00 92.12 66 ASN A O 1
ATOM 505 N N . GLY A 1 67 ? -5.270 -18.910 4.000 1.00 90.00 67 GLY A N 1
ATOM 506 C CA . GLY A 1 67 ? -4.982 -19.222 5.404 1.00 90.00 67 GLY A CA 1
ATOM 507 C C . GLY A 1 67 ? -4.392 -18.049 6.190 1.00 90.00 67 GLY A C 1
ATOM 508 O O . GLY A 1 67 ? -4.565 -18.013 7.408 1.00 90.00 67 GLY A O 1
ATOM 509 N N . GLU A 1 68 ? -3.825 -17.048 5.513 1.00 92.12 68 GLU A N 1
ATOM 510 C CA . GLU A 1 68 ? -3.230 -15.875 6.151 1.00 92.12 68 GLU A CA 1
ATOM 511 C C . GLU A 1 68 ? -4.301 -14.922 6.699 1.00 92.12 68 GLU A C 1
ATOM 513 O O . GLU A 1 68 ? -5.270 -14.598 5.997 1.00 92.12 68 GLU A O 1
ATOM 518 N N . PRO A 1 69 ? -4.193 -14.479 7.965 1.00 93.19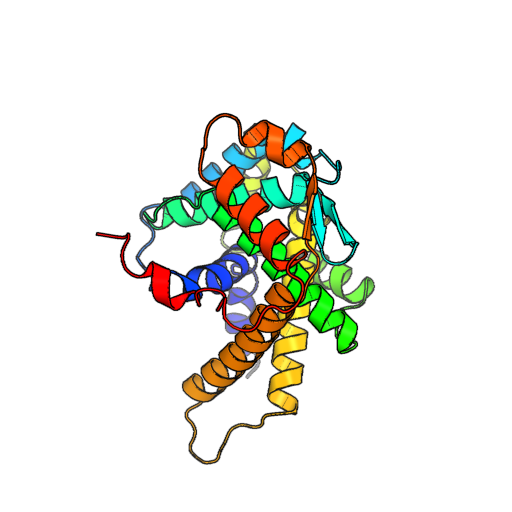 69 PRO A N 1
ATOM 519 C CA . PRO A 1 69 ? -5.209 -13.662 8.608 1.00 93.19 69 PRO A CA 1
ATOM 520 C C . PRO A 1 69 ? -5.168 -12.206 8.137 1.00 93.19 69 PRO A C 1
ATOM 522 O O . PRO A 1 69 ? -4.164 -11.512 8.254 1.00 93.19 69 PRO A O 1
ATOM 525 N N . ILE A 1 70 ? -6.328 -11.692 7.733 1.00 92.38 70 ILE A N 1
ATOM 526 C CA . ILE A 1 70 ? -6.541 -10.274 7.449 1.00 92.38 70 ILE A CA 1
ATOM 527 C C . ILE A 1 70 ? -7.212 -9.633 8.673 1.00 92.38 70 ILE A C 1
ATOM 529 O O . ILE A 1 70 ? -8.374 -9.956 8.974 1.00 92.38 70 ILE A O 1
ATOM 533 N N . PRO A 1 71 ? -6.530 -8.726 9.393 1.00 91.75 71 PRO A N 1
ATOM 534 C CA . PRO A 1 71 ? -7.103 -8.070 10.560 1.00 91.75 71 PRO A CA 1
ATOM 535 C C . PRO A 1 71 ? -8.167 -7.043 10.157 1.00 91.75 71 PRO A C 1
ATOM 537 O O . PRO A 1 71 ? -8.093 -6.404 9.104 1.00 91.75 71 PRO A O 1
ATOM 540 N N . TYR A 1 72 ? -9.169 -6.864 11.018 1.00 90.44 72 TYR A N 1
ATOM 541 C CA . TYR A 1 72 ? -10.246 -5.901 10.796 1.00 90.44 72 TYR A CA 1
ATOM 542 C C . TYR A 1 72 ? -9.729 -4.458 10.694 1.00 90.44 72 TYR A C 1
ATOM 544 O O . TYR A 1 72 ? -10.155 -3.719 9.804 1.00 90.44 72 TYR A O 1
ATOM 552 N N . SER A 1 73 ? -8.755 -4.090 11.529 1.00 90.62 73 SER A N 1
ATOM 553 C CA . SER A 1 73 ? -8.068 -2.793 11.502 1.00 90.62 73 SER A CA 1
ATOM 554 C C . SER A 1 73 ? -7.519 -2.416 10.120 1.00 90.62 73 SER A C 1
ATOM 556 O O . SER A 1 73 ? -7.680 -1.272 9.686 1.00 90.62 73 SER A O 1
ATOM 558 N N . TYR A 1 74 ? -6.956 -3.375 9.376 1.00 91.19 74 TYR A N 1
ATOM 559 C CA . TYR A 1 74 ? -6.444 -3.137 8.023 1.00 91.19 74 TYR A CA 1
ATOM 560 C C . TYR A 1 74 ? -7.560 -2.786 7.032 1.00 91.19 74 TYR A C 1
ATOM 562 O O . TYR A 1 74 ? -7.436 -1.842 6.249 1.00 91.19 74 TYR A O 1
ATOM 570 N N . ILE A 1 75 ? -8.689 -3.497 7.105 1.00 90.44 75 ILE A N 1
ATOM 571 C CA . ILE A 1 75 ? -9.856 -3.238 6.251 1.00 90.44 75 ILE A CA 1
ATOM 572 C C . ILE A 1 75 ? -10.444 -1.854 6.549 1.00 90.44 75 ILE A C 1
ATOM 574 O O . ILE A 1 75 ? -10.794 -1.120 5.624 1.00 90.44 75 ILE A O 1
ATOM 578 N N . VAL A 1 76 ? -10.525 -1.477 7.828 1.00 90.06 76 VAL A N 1
ATOM 579 C CA . VAL A 1 76 ? -11.001 -0.154 8.258 1.00 90.06 76 VAL A CA 1
ATOM 580 C C . VAL A 1 76 ? -10.108 0.944 7.691 1.00 90.06 76 VAL A C 1
ATOM 582 O O . VAL A 1 76 ? -10.610 1.883 7.072 1.00 90.06 76 VAL A O 1
ATOM 585 N N . LEU A 1 77 ? -8.789 0.811 7.840 1.00 87.31 77 LEU A N 1
ATOM 586 C CA . LEU A 1 77 ? -7.850 1.810 7.345 1.00 87.31 77 LEU A CA 1
ATOM 587 C C . LEU A 1 77 ? -7.894 1.931 5.813 1.00 87.31 77 LEU A C 1
ATOM 589 O O . LEU A 1 77 ? -7.963 3.043 5.285 1.00 87.31 77 LEU A O 1
ATOM 593 N N . LYS A 1 78 ? -7.946 0.800 5.093 1.00 86.56 78 LYS A N 1
ATOM 594 C CA . LYS A 1 78 ? -8.123 0.787 3.632 1.00 86.56 78 LYS A CA 1
ATOM 595 C C . LYS A 1 78 ? -9.427 1.479 3.227 1.00 86.56 78 LYS A C 1
ATOM 597 O O . LYS A 1 78 ? -9.427 2.277 2.290 1.00 86.56 78 LYS A O 1
ATOM 602 N N . SER A 1 79 ? -10.519 1.227 3.952 1.00 87.38 79 SER A N 1
ATOM 603 C CA . SER A 1 79 ? -11.813 1.874 3.714 1.00 87.38 79 SER A CA 1
ATOM 604 C C . SER A 1 79 ? -11.737 3.392 3.869 1.00 87.38 79 SER A C 1
ATOM 606 O O . SER A 1 79 ? -12.313 4.096 3.044 1.00 87.38 79 SER A O 1
ATOM 608 N N . ILE A 1 80 ? -11.044 3.896 4.895 1.00 85.31 80 ILE A N 1
ATOM 609 C CA . ILE A 1 80 ? -10.865 5.340 5.113 1.00 85.31 80 ILE A CA 1
ATOM 610 C C . ILE A 1 80 ? -10.090 5.948 3.944 1.00 85.31 80 ILE A C 1
ATOM 612 O O . ILE A 1 80 ? -10.586 6.870 3.301 1.00 85.31 80 ILE A O 1
ATOM 616 N N . HIS A 1 81 ? -8.922 5.393 3.605 1.00 84.00 81 HIS A N 1
ATOM 617 C CA . HIS A 1 81 ? -8.102 5.903 2.501 1.00 84.00 81 HIS A CA 1
ATOM 618 C C . HIS A 1 81 ? -8.873 5.920 1.172 1.00 84.00 81 HIS A C 1
ATOM 620 O O . HIS A 1 81 ? -8.861 6.923 0.459 1.00 84.00 81 HIS A O 1
ATOM 626 N N . MET A 1 82 ? -9.579 4.833 0.845 1.00 83.75 82 MET A N 1
ATOM 627 C CA . MET A 1 82 ? -10.361 4.738 -0.389 1.00 83.75 82 MET A CA 1
ATOM 628 C C . MET A 1 82 ? -11.544 5.715 -0.414 1.00 83.75 82 MET A C 1
ATOM 630 O O . MET A 1 82 ? -11.815 6.312 -1.457 1.00 83.75 82 MET A O 1
ATOM 634 N N . ALA A 1 83 ? -12.244 5.897 0.710 1.00 82.19 83 AL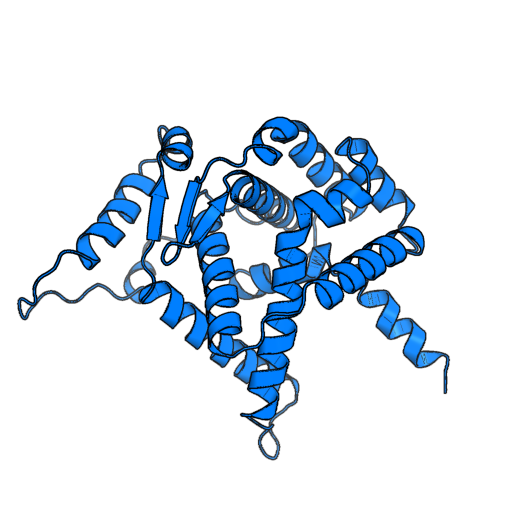A A N 1
ATOM 635 C CA . ALA A 1 83 ? -13.380 6.809 0.795 1.00 82.19 83 ALA A CA 1
ATOM 636 C C . ALA A 1 83 ? -12.953 8.276 0.671 1.00 82.19 83 ALA A C 1
ATOM 638 O O . ALA A 1 83 ? -13.543 9.009 -0.122 1.00 82.19 83 ALA A O 1
ATOM 639 N N . GLU A 1 84 ? -11.919 8.697 1.401 1.00 83.00 84 GLU A N 1
ATOM 640 C CA . GLU A 1 84 ? -11.452 10.087 1.367 1.00 83.00 84 GLU A CA 1
ATOM 641 C C . GLU A 1 84 ? -10.820 10.440 0.017 1.00 83.00 84 GLU A C 1
ATOM 643 O O . GLU A 1 84 ? -11.071 11.515 -0.525 1.00 83.00 84 GLU A O 1
ATOM 648 N N . ALA A 1 85 ? -10.093 9.507 -0.604 1.00 80.38 85 ALA A N 1
ATOM 649 C CA . ALA A 1 85 ? -9.569 9.708 -1.952 1.00 80.38 85 ALA A CA 1
ATOM 650 C C . ALA A 1 85 ? -10.671 9.842 -3.010 1.00 80.38 85 ALA A C 1
ATOM 652 O O . ALA A 1 85 ? -10.558 10.666 -3.920 1.00 80.38 85 ALA A O 1
ATOM 653 N N . ALA A 1 86 ? -11.738 9.044 -2.897 1.00 79.12 86 ALA A N 1
ATOM 654 C CA . ALA A 1 86 ? -12.886 9.145 -3.789 1.00 79.12 86 ALA A CA 1
ATOM 655 C C . ALA A 1 86 ? -13.602 10.491 -3.615 1.00 79.12 86 ALA A C 1
ATOM 657 O O . ALA A 1 86 ? -13.841 11.179 -4.605 1.00 79.12 86 ALA A O 1
ATOM 658 N N . LYS A 1 87 ? -13.861 10.917 -2.372 1.00 79.06 87 LYS A N 1
ATOM 659 C CA . LYS A 1 87 ? -14.484 12.219 -2.075 1.00 79.06 87 LYS A CA 1
ATOM 660 C C . LYS A 1 87 ? -13.663 13.391 -2.608 1.00 79.06 87 LYS A C 1
ATOM 662 O O . LYS A 1 87 ? -14.230 14.269 -3.254 1.00 79.06 87 LYS A O 1
ATOM 667 N N . ALA A 1 88 ? -12.343 13.378 -2.411 1.00 75.62 88 ALA A N 1
ATOM 668 C CA . ALA A 1 88 ? -11.451 14.441 -2.880 1.00 75.62 88 ALA A CA 1
ATOM 669 C C . ALA A 1 88 ? -11.535 14.664 -4.400 1.00 75.62 88 ALA A C 1
ATOM 671 O O . ALA A 1 88 ? -11.412 15.790 -4.878 1.00 75.62 88 ALA A O 1
ATOM 672 N N . ARG A 1 89 ? -11.797 13.591 -5.157 1.00 75.12 89 ARG A N 1
ATOM 673 C CA . ARG A 1 89 ? -11.925 13.601 -6.623 1.00 75.12 89 ARG A CA 1
ATOM 674 C C . ARG A 1 89 ? -13.377 13.590 -7.112 1.00 75.12 89 ARG A C 1
ATOM 676 O O . ARG A 1 89 ? -13.609 13.401 -8.300 1.00 75.12 89 ARG A O 1
ATOM 683 N N . ASN A 1 90 ? -14.351 13.767 -6.214 1.00 77.88 90 ASN A N 1
ATOM 684 C CA . ASN A 1 90 ? -15.786 13.682 -6.509 1.00 77.88 90 ASN A CA 1
ATOM 685 C C . ASN A 1 90 ? -16.203 12.373 -7.206 1.00 77.88 90 ASN A C 1
ATOM 687 O O . ASN A 1 90 ? -17.079 12.342 -8.069 1.00 77.88 90 ASN A O 1
ATOM 691 N N . HIS A 1 91 ? -15.540 11.278 -6.847 1.00 80.44 91 HIS A N 1
ATOM 692 C CA . HIS A 1 91 ? -15.878 9.937 -7.296 1.00 80.44 91 HIS A CA 1
ATOM 693 C C . HIS A 1 91 ? -16.821 9.262 -6.298 1.00 80.44 91 HIS A C 1
ATOM 695 O O . HIS A 1 91 ? -16.866 9.593 -5.110 1.00 80.44 91 HIS A O 1
ATOM 701 N N . LYS A 1 92 ? -17.554 8.255 -6.781 1.00 85.00 92 LYS A N 1
ATOM 702 C CA . LYS A 1 92 ? -18.387 7.404 -5.931 1.00 85.00 92 LYS A CA 1
ATOM 703 C C . LYS A 1 92 ? -17.521 6.746 -4.853 1.00 85.00 92 LYS A C 1
ATOM 705 O O . LYS A 1 92 ? -16.545 6.067 -5.169 1.00 85.00 92 LYS A O 1
ATOM 710 N N . VAL A 1 93 ? -17.908 6.922 -3.589 1.00 80.94 93 VAL A N 1
ATOM 711 C CA . VAL A 1 93 ? -17.260 6.249 -2.457 1.00 80.94 93 VAL A CA 1
ATOM 712 C C . VAL A 1 93 ? -17.377 4.730 -2.647 1.00 80.94 93 VAL A C 1
ATOM 714 O O . VAL A 1 93 ? -18.496 4.241 -2.838 1.00 80.94 93 VAL A O 1
ATOM 717 N N . PRO A 1 94 ? -1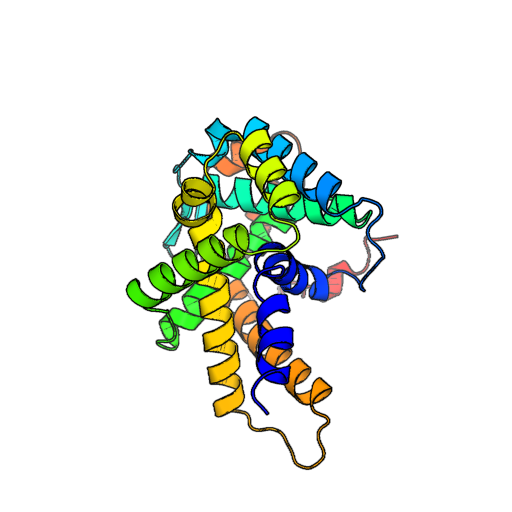6.259 3.980 -2.609 1.00 78.19 94 PRO A N 1
ATOM 718 C CA . PRO A 1 94 ? -16.283 2.532 -2.755 1.00 78.19 94 PRO A CA 1
ATOM 719 C C . PRO A 1 94 ? -17.136 1.877 -1.674 1.00 78.19 94 PRO A C 1
ATOM 721 O O . PRO A 1 94 ? -17.043 2.217 -0.493 1.00 78.19 94 PRO A O 1
ATOM 724 N N . ASP A 1 95 ? -17.970 0.922 -2.076 1.00 83.56 95 ASP A N 1
ATOM 725 C CA . ASP A 1 95 ? -18.707 0.114 -1.116 1.00 83.56 95 ASP A CA 1
ATOM 726 C C . ASP A 1 95 ? -17.789 -0.908 -0.420 1.00 83.56 95 ASP A C 1
ATOM 728 O O . ASP A 1 95 ? -16.617 -1.091 -0.759 1.00 83.56 95 ASP A O 1
ATOM 732 N N . ARG A 1 96 ? -18.339 -1.611 0.573 1.00 80.38 96 ARG A N 1
ATOM 733 C CA . ARG A 1 96 ? -17.592 -2.606 1.354 1.00 80.38 96 ARG A CA 1
ATOM 734 C C . ARG A 1 96 ? -17.029 -3.740 0.490 1.00 80.38 96 ARG A C 1
ATOM 736 O O . ARG A 1 96 ? -15.985 -4.287 0.833 1.00 80.38 96 ARG A O 1
ATOM 743 N N . SER A 1 97 ? -17.718 -4.109 -0.591 1.00 79.56 97 SER A N 1
ATOM 744 C CA . SER A 1 97 ? -17.270 -5.170 -1.495 1.00 79.56 97 SER A CA 1
ATOM 745 C C . SER A 1 97 ? -16.043 -4.713 -2.276 1.00 79.56 97 SER A C 1
ATOM 747 O O . SER A 1 97 ? -15.052 -5.435 -2.340 1.00 79.56 97 SER A O 1
ATOM 749 N N . ALA A 1 98 ? -16.063 -3.481 -2.789 1.00 81.69 98 ALA A N 1
ATOM 750 C CA . ALA A 1 98 ? -14.918 -2.876 -3.458 1.00 81.69 98 ALA A CA 1
ATOM 751 C C . ALA A 1 98 ? -13.702 -2.744 -2.523 1.00 81.69 98 ALA A C 1
ATOM 753 O O . ALA A 1 98 ? -12.580 -3.036 -2.939 1.00 81.69 98 ALA A O 1
ATOM 754 N N . VAL A 1 99 ? -13.913 -2.374 -1.254 1.00 83.19 99 VAL A N 1
ATOM 755 C CA . VAL A 1 99 ? -12.836 -2.342 -0.246 1.00 83.19 99 VAL A CA 1
ATOM 756 C C . VAL A 1 99 ? -12.272 -3.741 0.001 1.00 83.19 99 VAL A C 1
ATOM 758 O O . VAL A 1 99 ? -11.056 -3.918 -0.036 1.00 83.19 99 VAL A O 1
ATOM 761 N N . LEU A 1 100 ? -13.129 -4.747 0.205 1.00 84.06 100 LEU A N 1
ATOM 762 C CA . LEU A 1 100 ? -12.675 -6.124 0.406 1.00 84.06 100 LEU A CA 1
ATOM 763 C C . LEU A 1 100 ? -11.902 -6.640 -0.814 1.00 84.06 100 LEU A C 1
ATOM 765 O O . LEU A 1 100 ? -10.843 -7.228 -0.647 1.00 84.06 100 LEU A O 1
ATOM 769 N N . GLN A 1 101 ? -12.375 -6.383 -2.035 1.00 83.12 101 GLN A N 1
ATOM 770 C CA . GLN A 1 101 ? -11.655 -6.754 -3.257 1.00 83.12 101 GLN A CA 1
ATOM 771 C C . GLN A 1 101 ? -10.278 -6.089 -3.347 1.00 83.12 101 GLN A C 1
ATOM 773 O O . GLN A 1 101 ? -9.313 -6.741 -3.740 1.00 83.12 101 GLN A O 1
ATOM 778 N N . ALA A 1 102 ? -10.161 -4.819 -2.953 1.00 84.69 102 ALA A N 1
ATOM 779 C CA . ALA A 1 102 ? -8.869 -4.144 -2.894 1.00 84.69 102 ALA A CA 1
ATOM 780 C C . ALA A 1 102 ? -7.933 -4.801 -1.865 1.00 84.69 102 ALA A C 1
ATOM 782 O O . ALA A 1 102 ? -6.781 -5.061 -2.184 1.00 84.69 102 ALA A O 1
ATOM 783 N N . VAL A 1 103 ? -8.442 -5.139 -0.677 1.00 88.50 103 VAL A N 1
ATOM 784 C CA . VAL A 1 103 ? -7.674 -5.833 0.370 1.00 88.50 103 VAL A CA 1
ATOM 785 C C . VAL A 1 103 ? -7.222 -7.227 -0.077 1.00 88.50 103 VAL A C 1
ATOM 787 O O . VAL A 1 103 ? -6.069 -7.588 0.126 1.00 88.50 103 VAL A O 1
ATOM 790 N N . LEU A 1 104 ? -8.097 -8.011 -0.712 1.00 87.38 104 LEU A N 1
ATOM 791 C CA . LEU A 1 104 ? -7.740 -9.340 -1.224 1.00 87.38 104 LEU A CA 1
ATOM 792 C C . LEU A 1 104 ? -6.712 -9.249 -2.358 1.00 87.38 104 LEU A C 1
ATOM 794 O O . LEU A 1 104 ? -5.832 -10.097 -2.460 1.00 87.38 104 LEU A O 1
ATOM 798 N N . ARG A 1 105 ? -6.788 -8.203 -3.189 1.00 89.38 105 ARG A N 1
ATOM 799 C CA . ARG A 1 105 ? -5.757 -7.925 -4.190 1.00 89.38 105 ARG A CA 1
ATOM 800 C C . ARG A 1 105 ? -4.419 -7.593 -3.531 1.00 89.38 105 ARG A C 1
ATOM 802 O O . ARG A 1 105 ? -3.408 -8.110 -3.987 1.00 89.38 105 ARG A O 1
ATOM 809 N N . ASP A 1 106 ? -4.410 -6.787 -2.469 1.00 92.69 106 ASP A N 1
ATOM 810 C CA .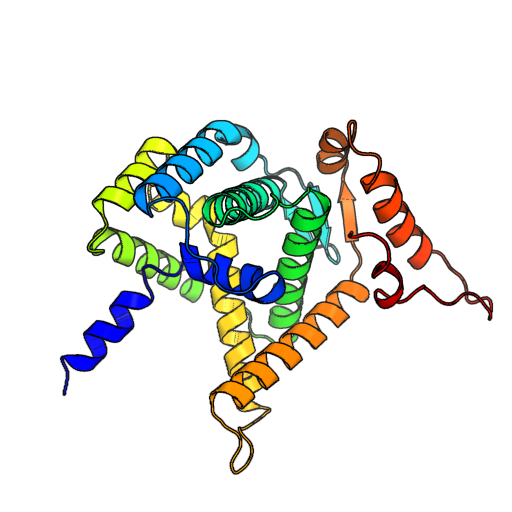 ASP A 1 106 ? -3.188 -6.496 -1.708 1.00 92.69 106 ASP A CA 1
ATOM 811 C C . ASP A 1 106 ? -2.551 -7.798 -1.180 1.00 92.69 106 ASP A C 1
ATOM 813 O O . ASP A 1 106 ? -1.344 -7.975 -1.310 1.00 92.69 106 ASP A O 1
ATOM 817 N N . GLN A 1 107 ? -3.351 -8.749 -0.677 1.00 94.19 107 GLN A N 1
ATOM 818 C CA . GLN A 1 107 ? -2.841 -10.068 -0.265 1.00 94.19 107 GLN A CA 1
ATOM 819 C C . GLN A 1 107 ? -2.298 -10.885 -1.444 1.00 94.19 107 GLN A C 1
ATOM 821 O O . GLN A 1 107 ? -1.226 -11.464 -1.345 1.00 94.19 107 GLN A O 1
ATOM 826 N N . ALA A 1 108 ? -2.967 -10.868 -2.599 1.00 92.00 108 ALA A N 1
ATOM 827 C CA . ALA A 1 108 ? -2.477 -11.556 -3.794 1.00 92.00 108 ALA A CA 1
ATOM 828 C C . ALA A 1 108 ? -1.108 -11.030 -4.281 1.00 92.00 108 ALA A C 1
ATOM 830 O O . ALA A 1 108 ? -0.329 -11.794 -4.853 1.00 92.00 108 ALA A O 1
ATOM 831 N N . TYR A 1 109 ? -0.803 -9.745 -4.053 1.00 94.12 109 TYR A N 1
ATOM 832 C CA . TYR A 1 109 ? 0.532 -9.183 -4.284 1.00 94.12 109 TYR A CA 1
ATOM 833 C C . TYR A 1 109 ? 1.572 -9.734 -3.303 1.00 94.12 109 TYR A C 1
ATOM 835 O O . TYR A 1 109 ? 2.673 -10.075 -3.734 1.00 94.12 109 TYR A O 1
ATOM 843 N N . LEU A 1 110 ? 1.228 -9.834 -2.015 1.00 95.69 110 LEU A N 1
ATOM 844 C CA . LEU A 1 110 ? 2.108 -10.403 -0.989 1.00 95.69 110 LEU A CA 1
ATOM 845 C C . LEU A 1 110 ? 2.411 -11.878 -1.285 1.00 95.69 110 LEU A C 1
ATOM 847 O O . LEU A 1 110 ? 3.578 -12.232 -1.405 1.00 95.69 110 LEU A O 1
ATOM 851 N N . ASP A 1 111 ? 1.385 -12.691 -1.548 1.00 95.69 111 ASP A N 1
ATOM 852 C CA . ASP A 1 111 ? 1.538 -14.102 -1.930 1.00 95.69 111 ASP A CA 1
ATOM 853 C C . ASP A 1 111 ? 2.403 -14.279 -3.190 1.00 95.69 111 ASP A C 1
ATOM 855 O O . ASP A 1 111 ? 3.149 -15.249 -3.319 1.00 95.69 111 ASP A O 1
ATOM 859 N N . LEU A 1 112 ? 2.283 -13.380 -4.178 1.00 95.25 112 LEU A N 1
ATOM 860 C CA . LEU A 1 112 ? 3.125 -13.426 -5.378 1.00 95.25 112 LEU A CA 1
ATOM 861 C C . LEU A 1 112 ? 4.581 -13.091 -5.062 1.00 95.25 112 LEU A C 1
ATOM 863 O O . LEU A 1 112 ? 5.484 -13.733 -5.595 1.00 95.25 112 LEU A O 1
ATOM 867 N N . ALA A 1 113 ? 4.811 -12.076 -4.235 1.00 96.38 113 ALA A N 1
ATOM 868 C CA . ALA A 1 113 ? 6.156 -11.703 -3.840 1.00 96.38 113 ALA A CA 1
ATOM 869 C C . ALA A 1 113 ? 6.816 -12.795 -2.999 1.00 96.38 113 ALA A C 1
ATOM 871 O O . ALA A 1 113 ? 7.991 -13.071 -3.206 1.00 96.38 113 ALA A O 1
ATOM 872 N N . GLU A 1 114 ? 6.074 -13.453 -2.113 1.00 96.81 114 GLU A N 1
ATOM 873 C CA . GLU A 1 114 ? 6.579 -14.584 -1.339 1.00 96.81 114 GLU A CA 1
ATOM 874 C C . GLU A 1 114 ? 6.975 -15.759 -2.242 1.00 96.81 114 GLU A C 1
ATOM 876 O O . GLU A 1 114 ? 8.112 -16.220 -2.166 1.00 96.81 114 GLU A O 1
ATOM 881 N N . GLU A 1 115 ? 6.108 -16.172 -3.174 1.00 95.94 115 GLU A N 1
ATOM 882 C CA . GLU A 1 115 ? 6.406 -17.258 -4.124 1.00 95.94 115 GLU A CA 1
ATOM 883 C C . GLU A 1 115 ? 7.674 -16.987 -4.951 1.00 95.94 115 GLU A C 1
ATOM 885 O O . GLU A 1 115 ? 8.464 -17.893 -5.221 1.00 95.94 115 GLU A O 1
ATOM 890 N N . LEU A 1 116 ? 7.888 -15.729 -5.339 1.00 96.62 116 LEU A N 1
ATOM 891 C CA . LEU A 1 116 ? 9.047 -15.312 -6.126 1.00 96.62 116 LEU A CA 1
ATOM 892 C C . LEU A 1 116 ? 10.284 -14.976 -5.274 1.00 96.62 116 LEU A C 1
ATOM 894 O O . LEU A 1 116 ? 11.308 -14.594 -5.840 1.00 96.62 116 LEU A O 1
ATOM 898 N N . ASN A 1 117 ? 10.223 -15.125 -3.945 1.00 97.75 117 ASN A N 1
ATOM 899 C CA . ASN A 1 117 ? 11.271 -14.712 -3.001 1.00 97.75 117 ASN A CA 1
ATOM 900 C C . ASN A 1 117 ? 11.654 -13.221 -3.135 1.00 97.75 117 ASN A C 1
ATOM 902 O O . ASN A 1 117 ? 12.824 -12.847 -3.113 1.00 97.75 117 ASN A O 1
ATOM 906 N N . LEU A 1 118 ? 10.645 -12.366 -3.301 1.00 96.31 118 LEU A N 1
ATOM 907 C CA . LEU A 1 118 ? 10.743 -10.912 -3.478 1.00 96.31 118 LEU A CA 1
ATOM 908 C C . LEU A 1 118 ? 10.198 -10.122 -2.282 1.00 96.31 118 LEU A C 1
ATOM 910 O O . LEU A 1 118 ? 10.054 -8.897 -2.365 1.00 96.31 118 LEU A O 1
ATOM 914 N N . MET A 1 119 ? 9.868 -10.801 -1.183 1.00 97.62 119 MET A N 1
ATOM 915 C CA . MET A 1 119 ? 9.472 -10.135 0.054 1.00 97.62 119 MET A CA 1
ATOM 916 C C . MET A 1 119 ? 10.640 -9.292 0.587 1.00 97.62 119 MET A C 1
ATOM 918 O O . MET A 1 119 ? 11.757 -9.805 0.676 1.00 97.62 119 MET A O 1
ATOM 922 N N . PRO A 1 120 ? 10.420 -8.006 0.919 1.00 93.69 120 PRO A N 1
ATOM 923 C CA . PRO A 1 120 ? 11.460 -7.190 1.533 1.00 93.69 120 PRO A CA 1
ATOM 924 C C . PRO A 1 120 ? 11.809 -7.737 2.919 1.00 93.69 120 PRO A C 1
ATOM 926 O O . PRO A 1 120 ? 10.951 -8.299 3.606 1.00 93.69 120 PRO A O 1
ATOM 929 N N . SER A 1 121 ? 13.058 -7.544 3.341 1.00 95.75 121 SER A N 1
ATOM 930 C CA . SER A 1 121 ? 13.444 -7.870 4.709 1.00 95.75 121 SER A CA 1
ATOM 931 C C . SER A 1 121 ? 12.781 -6.917 5.706 1.00 95.75 121 SER A C 1
ATOM 933 O O . SER A 1 121 ? 12.295 -5.831 5.371 1.00 95.75 121 SER A O 1
ATOM 935 N N . GLU A 1 122 ? 12.782 -7.320 6.972 1.00 95.56 122 GLU A N 1
ATOM 936 C CA . GLU A 1 122 ? 12.238 -6.487 8.039 1.00 95.56 122 GLU A CA 1
ATOM 937 C C . GLU A 1 122 ? 13.111 -5.247 8.314 1.00 95.56 122 GLU A C 1
ATOM 939 O O . GLU A 1 122 ? 12.619 -4.178 8.701 1.00 95.56 122 GLU A O 1
ATOM 944 N N . GLU A 1 123 ? 14.414 -5.362 8.045 1.00 96.69 123 GLU A N 1
ATOM 945 C CA . GLU A 1 123 ? 15.342 -4.235 8.043 1.00 96.69 123 GLU A CA 1
ATOM 946 C C . GLU A 1 123 ? 14.997 -3.239 6.927 1.00 96.69 123 GLU A C 1
ATOM 948 O O . GLU A 1 123 ? 14.827 -2.055 7.226 1.00 96.69 123 GLU A O 1
ATOM 953 N N . ASP A 1 124 ? 14.775 -3.707 5.690 1.00 94.00 124 ASP A N 1
ATOM 954 C CA . ASP A 1 124 ? 14.407 -2.851 4.549 1.00 94.00 124 ASP A CA 1
ATOM 955 C C . ASP A 1 124 ? 13.119 -2.067 4.822 1.00 94.00 124 ASP A C 1
ATOM 957 O O . ASP A 1 124 ? 13.048 -0.856 4.594 1.00 94.00 124 ASP A O 1
ATOM 961 N N . LEU A 1 125 ? 12.088 -2.737 5.352 1.00 93.88 125 LEU A N 1
ATOM 962 C CA . LEU A 1 125 ? 10.829 -2.081 5.698 1.00 93.88 125 LEU A CA 1
ATOM 963 C C . LEU A 1 125 ? 11.028 -1.042 6.806 1.00 93.88 125 LEU A C 1
ATOM 965 O O . LEU A 1 125 ? 10.509 0.072 6.719 1.00 93.88 125 LEU A O 1
ATOM 969 N N . THR A 1 126 ? 11.802 -1.372 7.838 1.00 94.62 126 THR A N 1
ATOM 970 C CA . THR A 1 126 ? 12.076 -0.452 8.947 1.00 94.62 126 THR A CA 1
ATOM 971 C C . THR A 1 126 ? 12.842 0.785 8.485 1.00 94.62 126 THR A C 1
ATOM 973 O O . THR A 1 126 ? 12.503 1.905 8.884 1.00 94.62 126 THR A O 1
ATOM 976 N N . GLU A 1 127 ? 13.870 0.613 7.656 1.00 92.81 127 GLU A N 1
ATOM 977 C CA . GLU A 1 127 ? 14.622 1.723 7.070 1.00 92.81 127 GLU A CA 1
ATOM 978 C C . GLU A 1 127 ? 13.735 2.580 6.173 1.00 92.81 127 GLU A C 1
ATOM 980 O O . GLU A 1 127 ? 13.744 3.809 6.287 1.00 92.81 127 GLU A O 1
ATOM 985 N N . TYR A 1 128 ? 12.893 1.945 5.359 1.00 89.81 128 TYR A N 1
ATOM 986 C CA . TYR A 1 128 ? 11.965 2.651 4.492 1.00 89.81 128 TYR A CA 1
ATOM 987 C C . TYR A 1 128 ? 10.954 3.493 5.280 1.00 89.81 128 TYR A C 1
ATOM 989 O O . TYR A 1 128 ? 10.727 4.658 4.955 1.00 89.81 128 TYR A O 1
ATOM 997 N N . LEU A 1 129 ? 10.402 2.964 6.375 1.00 87.88 129 LEU A N 1
ATOM 998 C CA . LEU A 1 129 ? 9.501 3.708 7.261 1.00 87.88 129 LEU A CA 1
ATOM 999 C C . LEU A 1 129 ? 10.198 4.882 7.960 1.00 87.88 129 LEU A C 1
ATOM 1001 O O . LEU A 1 129 ? 9.611 5.957 8.085 1.00 87.88 129 LEU A O 1
ATOM 1005 N N . LYS A 1 130 ? 11.453 4.708 8.399 1.00 88.88 130 LYS A N 1
ATOM 1006 C CA . LYS A 1 130 ? 12.254 5.812 8.959 1.00 88.88 130 LYS A CA 1
ATOM 1007 C C . LYS A 1 130 ? 12.483 6.903 7.919 1.00 88.88 130 LYS A C 1
ATOM 1009 O O . LYS A 1 130 ? 12.342 8.079 8.242 1.00 88.88 130 LYS A O 1
ATOM 1014 N N . TRP A 1 131 ? 12.798 6.517 6.685 1.00 85.56 131 TRP A N 1
ATOM 1015 C CA . TRP A 1 131 ? 12.980 7.451 5.580 1.00 85.56 131 TRP A CA 1
ATOM 1016 C C . TRP A 1 131 ? 11.691 8.228 5.271 1.00 85.56 131 TRP A C 1
ATOM 1018 O O . TRP A 1 131 ? 11.734 9.448 5.130 1.00 85.56 131 TRP A O 1
ATOM 1028 N N . GLN A 1 132 ? 10.535 7.558 5.259 1.00 83.00 132 GLN A N 1
ATOM 1029 C CA . GLN A 1 132 ? 9.226 8.205 5.091 1.00 83.00 132 GLN A CA 1
ATOM 1030 C C . GLN A 1 132 ? 8.922 9.198 6.222 1.00 83.00 132 GLN A C 1
ATOM 1032 O O . GLN A 1 132 ? 8.507 10.328 5.962 1.00 83.00 132 GLN A O 1
ATOM 1037 N N . LEU A 1 133 ? 9.189 8.812 7.474 1.00 82.75 133 LEU A N 1
ATOM 1038 C CA . LEU A 1 133 ? 9.014 9.684 8.635 1.00 82.75 133 LEU A CA 1
ATOM 1039 C C . LEU A 1 133 ? 9.911 10.932 8.555 1.00 82.75 133 LEU A C 1
ATOM 1041 O O . LEU A 1 133 ? 9.424 12.045 8.739 1.00 82.75 133 LEU A O 1
ATOM 1045 N N . GLN A 1 134 ? 11.193 10.768 8.217 1.00 82.44 134 GLN A N 1
ATOM 1046 C CA . GLN A 1 134 ? 12.109 11.896 8.000 1.00 82.44 134 GLN A CA 1
ATOM 1047 C C . GLN A 1 134 ? 11.650 12.793 6.844 1.00 82.44 134 GLN A C 1
ATOM 1049 O O . GLN A 1 134 ? 11.767 14.015 6.922 1.00 82.44 134 GLN A O 1
ATOM 1054 N N . GLY A 1 135 ? 11.095 12.198 5.784 1.00 77.50 135 GLY A N 1
ATOM 1055 C CA . GLY A 1 135 ? 10.523 12.928 4.657 1.00 77.50 135 GLY A CA 1
ATOM 1056 C C . GLY A 1 135 ? 9.409 13.881 5.087 1.00 77.50 135 GLY A C 1
ATOM 1057 O O . GLY A 1 135 ? 9.392 15.026 4.650 1.00 77.50 135 GLY A O 1
ATOM 1058 N N . VAL A 1 136 ? 8.531 13.453 5.999 1.00 75.00 136 VAL A N 1
ATOM 1059 C CA . VAL A 1 136 ? 7.478 14.310 6.574 1.00 75.00 136 VAL A CA 1
ATOM 1060 C C . VAL A 1 136 ? 8.057 15.484 7.363 1.00 75.00 136 VAL A C 1
ATOM 1062 O O . VAL A 1 136 ? 7.560 16.604 7.252 1.00 75.00 136 VAL A O 1
ATOM 1065 N N . GLU A 1 137 ? 9.110 15.252 8.145 1.00 74.06 137 GLU A N 1
ATOM 1066 C CA . GLU A 1 137 ? 9.751 16.292 8.964 1.00 74.06 137 GLU A CA 1
ATOM 1067 C C . GLU A 1 137 ? 10.441 17.370 8.113 1.00 74.06 137 GLU A C 1
ATOM 1069 O O . GLU A 1 137 ? 10.540 18.530 8.526 1.00 74.06 137 GLU A O 1
ATOM 1074 N N . GLN A 1 138 ? 10.898 16.991 6.918 1.00 77.94 138 GLN A N 1
ATOM 1075 C CA . GLN A 1 138 ? 11.640 17.848 5.992 1.00 77.94 138 GLN A CA 1
ATOM 1076 C C . GLN A 1 138 ? 10.778 18.426 4.862 1.00 77.94 138 GLN A C 1
ATOM 1078 O O . GLN A 1 138 ? 11.280 19.231 4.080 1.00 77.94 138 GLN A O 1
ATOM 1083 N N . ALA A 1 139 ? 9.509 18.029 4.752 1.00 72.50 139 ALA A N 1
ATOM 1084 C CA . ALA A 1 139 ? 8.653 18.449 3.653 1.00 72.50 139 ALA A CA 1
ATOM 1085 C C . ALA A 1 139 ? 8.263 19.933 3.747 1.00 72.50 139 ALA A C 1
ATOM 1087 O O . ALA A 1 139 ? 7.974 20.460 4.826 1.00 72.50 139 ALA A O 1
ATOM 1088 N N . ASP A 1 140 ? 8.149 20.591 2.591 1.00 70.00 140 ASP A N 1
ATOM 1089 C CA . ASP A 1 140 ? 7.699 21.988 2.494 1.00 70.00 140 ASP A CA 1
ATOM 1090 C C . ASP A 1 140 ? 6.282 22.182 3.070 1.00 70.00 140 ASP A C 1
ATOM 1092 O O . ASP A 1 140 ? 5.948 23.241 3.599 1.00 70.00 140 ASP A O 1
ATOM 1096 N N . ASN A 1 141 ? 5.464 21.126 3.042 1.00 65.12 141 ASN A N 1
ATOM 1097 C CA . ASN A 1 141 ? 4.108 21.076 3.585 1.00 65.12 141 ASN A CA 1
ATOM 1098 C C . ASN A 1 141 ? 4.018 20.412 4.974 1.00 65.12 141 ASN A C 1
ATOM 1100 O O . ASN A 1 141 ? 2.946 19.950 5.370 1.00 65.12 141 ASN A O 1
ATOM 1104 N N . LYS A 1 142 ? 5.111 20.384 5.752 1.00 73.50 142 LYS A N 1
ATOM 1105 C CA . LYS A 1 142 ? 5.138 19.790 7.105 1.00 73.50 142 LYS A CA 1
ATOM 1106 C C . LYS A 1 142 ? 4.007 20.266 8.023 1.00 73.50 142 LYS A C 1
ATOM 1108 O O . LYS A 1 142 ? 3.515 19.493 8.838 1.00 73.50 142 LYS A O 1
ATOM 1113 N N . ASN A 1 143 ? 3.569 21.520 7.880 1.00 76.12 143 ASN A N 1
ATOM 1114 C CA . ASN A 1 143 ? 2.484 22.083 8.686 1.00 76.12 143 ASN A CA 1
ATOM 1115 C C . ASN A 1 143 ? 1.131 21.436 8.348 1.00 76.12 143 ASN A C 1
ATOM 1117 O O . ASN A 1 143 ? 0.347 21.166 9.249 1.00 76.12 143 ASN A O 1
ATOM 1121 N N . GLU A 1 144 ? 0.880 21.134 7.073 1.00 73.12 144 GLU A N 1
ATOM 1122 C CA . GLU A 1 144 ? -0.353 20.475 6.624 1.00 73.12 144 GLU A CA 1
ATOM 1123 C C . GLU A 1 144 ? -0.376 19.005 7.074 1.00 73.12 144 GLU A C 1
ATOM 1125 O O . GLU A 1 144 ? -1.398 18.499 7.538 1.00 73.12 144 GLU A O 1
ATOM 1130 N N . LEU A 1 145 ? 0.778 18.330 7.031 1.00 75.31 145 LEU A N 1
ATOM 1131 C CA . LEU A 1 145 ? 0.940 16.978 7.579 1.00 75.31 145 LEU A CA 1
ATOM 1132 C C . LEU A 1 145 ? 0.780 16.959 9.107 1.00 75.31 145 LEU A C 1
ATOM 1134 O O . LEU A 1 145 ? 0.142 16.056 9.645 1.00 75.31 145 LEU A O 1
ATOM 1138 N N . ALA A 1 146 ? 1.284 17.976 9.813 1.00 82.00 146 ALA A N 1
ATOM 1139 C CA . ALA A 1 146 ? 1.067 18.126 11.249 1.00 82.00 146 ALA A CA 1
ATOM 1140 C C . ALA A 1 146 ? -0.427 18.247 11.593 1.00 82.00 146 ALA A C 1
ATOM 1142 O O . ALA A 1 146 ? -0.867 17.636 12.569 1.00 82.00 146 ALA A O 1
ATOM 1143 N N . THR A 1 147 ? -1.217 18.953 10.773 1.00 80.44 147 THR A N 1
ATOM 114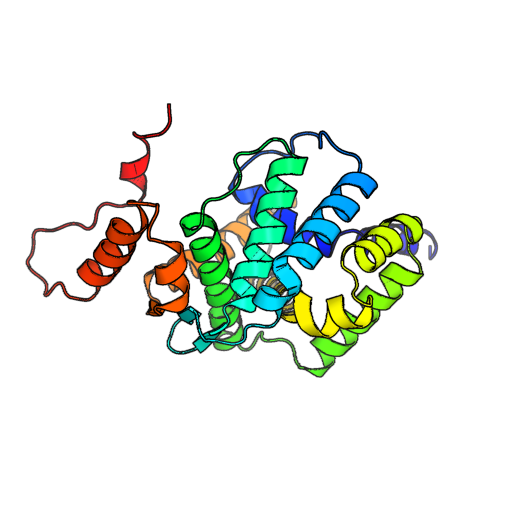4 C CA . THR A 1 147 ? -2.679 19.016 10.926 1.00 80.44 147 THR A CA 1
ATOM 1145 C C . THR A 1 147 ? -3.311 17.631 10.845 1.00 80.44 147 THR A C 1
ATOM 1147 O O . THR A 1 147 ? -4.126 17.304 11.701 1.00 80.44 147 THR A O 1
ATOM 1150 N N . PHE A 1 148 ? -2.910 16.778 9.897 1.00 87.25 148 PHE A N 1
ATOM 1151 C CA . PHE A 1 148 ? -3.411 15.399 9.838 1.00 87.25 148 PHE A CA 1
ATOM 1152 C C . PHE A 1 148 ? -3.169 14.641 11.150 1.00 87.25 148 PHE A C 1
ATOM 1154 O O . PHE A 1 148 ? -4.115 14.094 11.715 1.00 87.25 148 PHE A O 1
ATOM 1161 N N . PHE A 1 149 ? -1.937 14.640 11.668 1.00 88.81 149 PHE A N 1
ATOM 1162 C CA . PHE A 1 149 ? -1.595 13.899 12.889 1.00 88.81 149 PHE A CA 1
ATOM 1163 C C . PHE A 1 149 ? -2.318 14.446 14.124 1.00 88.81 149 PHE A C 1
ATOM 1165 O O . PHE A 1 149 ? -2.892 13.683 14.903 1.00 88.81 149 PHE A O 1
ATOM 1172 N N . GLN A 1 150 ? -2.368 15.774 14.269 1.00 92.81 150 GLN A N 1
ATOM 1173 C CA . GLN A 1 150 ? -3.109 16.432 15.346 1.00 92.81 150 GLN A CA 1
ATOM 1174 C C . GLN A 1 150 ? -4.600 16.093 15.277 1.00 92.81 150 GLN A C 1
ATOM 1176 O O . GLN A 1 150 ? -5.198 15.704 16.283 1.00 92.81 150 GLN A O 1
ATOM 1181 N N . THR A 1 151 ? -5.197 16.177 14.090 1.00 90.81 151 THR A N 1
ATOM 1182 C CA . THR A 1 151 ? -6.612 15.878 13.860 1.00 90.81 151 THR A CA 1
ATOM 1183 C C . THR A 1 151 ? -6.923 14.392 14.012 1.00 90.81 151 THR A C 1
ATOM 1185 O O . THR A 1 151 ? -7.974 14.055 14.540 1.00 90.81 151 THR A O 1
ATOM 1188 N N . ALA A 1 152 ? -6.018 13.485 13.660 1.00 89.88 152 ALA A N 1
ATOM 1189 C CA . ALA A 1 152 ? -6.162 12.061 13.959 1.00 89.88 152 ALA A CA 1
ATOM 1190 C C . ALA A 1 152 ? -5.984 11.757 15.457 1.00 89.88 152 ALA A C 1
ATOM 1192 O O . ALA A 1 152 ? -6.575 10.808 15.969 1.00 89.88 152 ALA A O 1
ATOM 1193 N N . GLY A 1 153 ? -5.238 12.596 16.182 1.00 93.69 153 GLY A N 1
ATOM 1194 C CA . GLY A 1 153 ? -4.880 12.353 17.579 1.00 93.69 153 GLY A CA 1
ATOM 1195 C C . GLY A 1 153 ? -3.836 11.244 17.732 1.00 93.69 153 GLY A C 1
ATOM 1196 O O . GLY A 1 153 ? -3.872 10.524 18.725 1.00 93.69 153 GLY A O 1
ATOM 1197 N N . ILE A 1 154 ? -2.945 11.102 16.746 1.00 91.69 154 ILE A N 1
ATOM 1198 C CA . ILE A 1 154 ? -1.869 10.100 16.708 1.00 91.69 154 ILE A CA 1
ATOM 1199 C C . ILE A 1 154 ? -0.533 10.791 16.452 1.00 91.69 154 ILE A C 1
ATOM 1201 O O . ILE A 1 154 ? -0.484 11.872 15.863 1.00 91.69 154 ILE A O 1
ATOM 1205 N N . SER A 1 155 ? 0.568 10.165 16.860 1.00 91.81 155 SER A N 1
ATOM 1206 C CA . SER A 1 155 ? 1.894 10.666 16.476 1.00 91.81 155 SER A CA 1
ATOM 1207 C C . SER A 1 155 ? 2.251 10.253 15.038 1.00 91.81 155 SER A C 1
ATOM 1209 O O . SER A 1 155 ? 1.770 9.218 14.567 1.00 91.81 155 SER A O 1
ATOM 1211 N N . PRO A 1 156 ? 3.146 10.983 14.341 1.00 88.44 156 PRO A N 1
ATOM 1212 C CA . PRO A 1 156 ? 3.680 10.528 13.058 1.00 88.44 156 PRO A CA 1
ATOM 1213 C C . PRO A 1 156 ? 4.257 9.113 13.147 1.00 88.44 156 PRO A C 1
ATOM 1215 O O . PRO A 1 156 ? 3.958 8.257 12.320 1.00 88.44 156 PRO A O 1
ATOM 1218 N N . ARG A 1 157 ? 5.022 8.825 14.206 1.00 92.06 157 ARG A N 1
ATOM 1219 C CA . ARG A 1 157 ? 5.597 7.498 14.439 1.00 92.06 157 ARG A CA 1
ATOM 1220 C C . ARG A 1 157 ? 4.526 6.409 14.541 1.00 92.06 157 ARG A C 1
ATOM 1222 O O . ARG A 1 157 ? 4.681 5.376 13.901 1.00 92.06 157 ARG A O 1
ATOM 1229 N N . GLU A 1 158 ? 3.465 6.651 15.306 1.00 91.38 158 GLU A N 1
ATOM 1230 C CA . GLU A 1 158 ? 2.335 5.721 15.450 1.00 91.38 158 GLU A CA 1
ATOM 1231 C C . GLU A 1 158 ? 1.679 5.459 14.083 1.00 91.38 158 GLU A C 1
ATOM 1233 O O . GLU A 1 158 ? 1.455 4.311 13.707 1.00 91.38 158 GLU A O 1
ATOM 1238 N N . TYR A 1 159 ? 1.468 6.503 13.271 1.00 88.94 159 TYR A N 1
ATOM 1239 C CA . TYR A 1 159 ? 0.955 6.345 11.908 1.00 88.94 159 TYR A CA 1
ATOM 1240 C C . TYR A 1 159 ? 1.828 5.423 11.052 1.00 88.94 159 TYR A C 1
ATOM 1242 O O . TYR A 1 159 ? 1.326 4.436 10.520 1.00 88.94 159 TYR A O 1
ATOM 1250 N N . PHE A 1 160 ? 3.124 5.719 10.924 1.00 86.25 160 PHE A N 1
ATOM 1251 C CA . PHE A 1 160 ? 4.009 4.979 10.019 1.00 86.25 160 PHE A CA 1
ATOM 1252 C C . PHE A 1 160 ? 4.294 3.551 10.493 1.00 86.25 160 PHE A C 1
ATOM 1254 O O . PHE A 1 160 ? 4.288 2.631 9.678 1.00 86.25 160 PHE A O 1
ATOM 1261 N N . PHE A 1 161 ? 4.545 3.355 11.789 1.00 90.62 161 PHE A N 1
ATOM 1262 C CA . PHE A 1 161 ? 5.011 2.069 12.314 1.00 90.62 161 PHE A CA 1
ATOM 1263 C C . PHE A 1 161 ? 3.885 1.137 12.766 1.00 90.62 161 PHE A C 1
ATOM 1265 O O . PHE A 1 161 ? 4.107 -0.071 12.791 1.00 90.62 161 PHE A O 1
ATOM 1272 N N . GLU A 1 162 ? 2.694 1.655 13.081 1.00 89.75 162 GLU A N 1
ATOM 1273 C CA . GLU A 1 162 ? 1.576 0.830 13.561 1.00 89.75 162 GLU A CA 1
ATOM 1274 C C . GLU A 1 162 ? 0.465 0.723 12.513 1.00 89.75 162 GLU A C 1
ATOM 1276 O O . GLU A 1 162 ? 0.138 -0.378 12.076 1.00 89.75 162 GLU A O 1
ATOM 1281 N N . TYR A 1 163 ? -0.083 1.852 12.051 1.00 86.94 163 TYR A N 1
ATOM 1282 C CA . TYR A 1 163 ? -1.260 1.833 11.174 1.00 86.94 163 TYR A CA 1
ATOM 1283 C C . TYR A 1 163 ? -0.911 1.596 9.699 1.00 86.94 163 TYR A C 1
ATOM 1285 O O . TYR A 1 163 ? -1.442 0.691 9.060 1.00 86.94 163 TYR A O 1
ATOM 1293 N N . ALA A 1 164 ? -0.028 2.418 9.133 1.00 85.12 164 ALA A N 1
ATOM 1294 C CA . ALA A 1 164 ? 0.250 2.452 7.699 1.00 85.12 164 ALA A CA 1
ATOM 1295 C C . ALA A 1 164 ? 1.330 1.456 7.259 1.00 85.12 164 ALA A C 1
ATOM 1297 O O . ALA A 1 164 ? 1.533 1.257 6.060 1.00 85.12 164 ALA A O 1
ATOM 1298 N N . ARG A 1 165 ? 2.005 0.804 8.211 1.00 90.12 165 ARG A N 1
ATOM 1299 C CA . ARG A 1 165 ? 3.081 -0.158 7.957 1.00 90.12 165 ARG A CA 1
ATOM 1300 C C . ARG A 1 165 ? 2.741 -1.204 6.877 1.00 90.12 165 ARG A C 1
ATOM 1302 O O . ARG A 1 165 ? 3.564 -1.375 5.978 1.00 90.12 165 ARG A O 1
ATOM 1309 N N . PRO A 1 166 ? 1.554 -1.849 6.867 1.00 88.38 166 PRO A N 1
ATOM 1310 C CA . PRO A 1 166 ? 1.199 -2.801 5.811 1.00 88.38 166 PRO A CA 1
ATOM 1311 C C . PRO A 1 166 ? 1.132 -2.182 4.403 1.00 88.38 166 PRO A C 1
ATOM 1313 O O . PRO A 1 166 ? 1.387 -2.870 3.419 1.00 88.38 166 PRO A O 1
ATOM 1316 N N . PHE A 1 167 ? 0.821 -0.887 4.274 1.00 86.31 167 PHE A N 1
ATOM 1317 C CA . PHE A 1 167 ? 0.835 -0.209 2.973 1.00 86.31 167 PHE A CA 1
ATOM 1318 C C . PHE A 1 167 ? 2.253 0.055 2.473 1.00 86.31 167 PHE A C 1
ATOM 1320 O O . PHE A 1 167 ? 2.502 -0.061 1.277 1.00 86.31 167 PHE A O 1
ATOM 1327 N N . TYR A 1 168 ? 3.185 0.378 3.371 1.00 86.81 168 TYR A N 1
ATOM 1328 C CA . TYR A 1 168 ? 4.589 0.569 3.004 1.00 86.81 168 TYR A CA 1
ATOM 1329 C C . TYR A 1 168 ? 5.286 -0.753 2.672 1.00 86.81 168 TYR A C 1
ATOM 1331 O O . TYR A 1 168 ? 6.101 -0.785 1.754 1.00 86.81 168 TYR A O 1
ATOM 1339 N N . LEU A 1 169 ? 4.905 -1.849 3.338 1.00 91.12 169 LEU A N 1
ATOM 1340 C CA . LEU A 1 169 ? 5.286 -3.198 2.916 1.00 91.12 169 LEU A CA 1
ATOM 1341 C C . LEU A 1 169 ? 4.823 -3.470 1.478 1.00 91.12 169 LEU A C 1
ATOM 1343 O O . LEU A 1 169 ? 5.621 -3.881 0.639 1.00 91.12 169 LEU A O 1
ATOM 1347 N N . LEU A 1 170 ? 3.552 -3.187 1.178 1.00 89.81 170 LEU A N 1
ATOM 1348 C CA . LEU A 1 170 ? 2.996 -3.386 -0.160 1.00 89.81 170 LEU A CA 1
ATOM 1349 C C . LEU A 1 170 ? 3.683 -2.508 -1.222 1.00 89.81 170 LEU A C 1
ATOM 1351 O O . LEU A 1 170 ? 3.888 -2.958 -2.346 1.00 89.81 170 LEU A O 1
ATOM 1355 N N . ASP A 1 171 ? 4.066 -1.273 -0.886 1.00 87.25 171 ASP A N 1
ATOM 1356 C CA . ASP A 1 171 ? 4.832 -0.404 -1.791 1.00 87.25 171 ASP A CA 1
ATOM 1357 C C . ASP A 1 171 ? 6.201 -1.014 -2.142 1.00 87.25 171 ASP A C 1
ATOM 1359 O O . ASP A 1 171 ? 6.561 -1.091 -3.317 1.00 87.25 171 ASP A O 1
ATOM 1363 N N . LEU A 1 172 ? 6.939 -1.525 -1.150 1.00 88.44 172 LEU A N 1
ATOM 1364 C CA . LEU A 1 172 ? 8.208 -2.222 -1.390 1.00 88.44 172 LEU A CA 1
ATOM 1365 C C . LEU A 1 172 ? 8.013 -3.494 -2.224 1.00 88.44 172 LEU A C 1
ATOM 1367 O O . LEU A 1 172 ? 8.740 -3.710 -3.192 1.00 88.44 172 LEU A O 1
ATOM 1371 N N . VAL A 1 173 ? 6.987 -4.288 -1.915 1.00 92.06 173 VAL A N 1
ATOM 1372 C CA . VAL A 1 173 ? 6.620 -5.476 -2.697 1.00 92.06 173 VAL A CA 1
ATOM 1373 C C . VAL A 1 173 ? 6.340 -5.118 -4.158 1.00 92.06 173 VAL A C 1
ATOM 1375 O O . VAL A 1 173 ? 6.880 -5.751 -5.064 1.00 92.06 173 VAL A O 1
ATOM 1378 N N . ASN A 1 174 ? 5.567 -4.062 -4.413 1.00 87.75 174 ASN A N 1
ATOM 1379 C CA . ASN A 1 174 ? 5.275 -3.614 -5.773 1.00 87.75 174 ASN A CA 1
ATOM 1380 C C . ASN A 1 174 ? 6.535 -3.167 -6.525 1.00 87.75 174 ASN A C 1
ATOM 1382 O O . ASN A 1 174 ? 6.672 -3.463 -7.713 1.00 87.75 174 ASN A O 1
ATOM 1386 N N . ARG A 1 175 ? 7.477 -2.494 -5.851 1.00 87.44 175 ARG A N 1
ATOM 1387 C CA . ARG A 1 175 ? 8.774 -2.109 -6.439 1.00 87.44 175 ARG A CA 1
ATOM 1388 C C . ARG A 1 175 ? 9.625 -3.327 -6.787 1.00 87.44 175 ARG A C 1
ATOM 1390 O O . ARG A 1 175 ? 10.204 -3.364 -7.876 1.00 87.44 175 ARG A O 1
ATOM 1397 N N . ASN A 1 176 ? 9.665 -4.323 -5.905 1.00 90.50 176 ASN A N 1
ATOM 1398 C CA . ASN A 1 176 ? 10.412 -5.559 -6.127 1.00 90.50 176 ASN A CA 1
ATOM 1399 C C . ASN A 1 176 ? 9.808 -6.365 -7.284 1.00 90.50 176 ASN A C 1
ATOM 1401 O O . ASN A 1 176 ? 10.538 -6.799 -8.173 1.00 90.50 176 ASN A O 1
ATOM 1405 N N . LEU A 1 177 ? 8.478 -6.484 -7.339 1.00 87.69 177 LEU A N 1
ATOM 1406 C CA . LEU A 1 177 ? 7.769 -7.133 -8.444 1.00 87.69 177 LEU A CA 1
ATOM 1407 C C . LEU A 1 177 ? 7.992 -6.401 -9.771 1.00 87.69 177 LEU A C 1
ATOM 1409 O O . LEU A 1 177 ? 8.330 -7.037 -10.765 1.00 87.69 177 LEU A O 1
ATOM 1413 N N . MET A 1 178 ? 7.866 -5.072 -9.796 1.00 87.44 178 MET A N 1
ATOM 1414 C CA . MET A 1 178 ? 8.143 -4.271 -10.993 1.00 87.44 178 MET A CA 1
ATOM 1415 C C . MET A 1 178 ? 9.568 -4.512 -11.507 1.00 87.44 178 MET A C 1
ATOM 1417 O O . MET A 1 178 ? 9.752 -4.840 -12.678 1.00 87.44 178 MET A O 1
ATOM 1421 N N . SER A 1 179 ? 10.561 -4.432 -10.619 1.00 89.12 179 SER A N 1
ATOM 1422 C CA . SER A 1 179 ? 11.972 -4.653 -10.963 1.00 89.12 179 SER A CA 1
ATOM 1423 C C . SER A 1 179 ? 12.216 -6.074 -11.478 1.00 89.12 179 SER A C 1
ATOM 1425 O O . SER A 1 179 ? 12.892 -6.266 -12.489 1.00 89.12 179 SER A O 1
ATOM 1427 N N . HIS A 1 180 ? 11.614 -7.075 -10.828 1.00 94.44 180 HIS A N 1
ATOM 1428 C CA . HIS A 1 180 ? 11.702 -8.470 -11.246 1.00 94.44 180 HIS A CA 1
ATOM 1429 C C . HIS A 1 180 ? 11.135 -8.677 -12.655 1.00 94.44 180 HIS A C 1
ATOM 1431 O O . HIS A 1 180 ? 11.802 -9.264 -13.507 1.00 94.44 180 HIS A O 1
ATOM 1437 N N . TYR A 1 181 ? 9.931 -8.174 -12.936 1.00 91.38 181 TYR A N 1
ATOM 1438 C CA . TYR A 1 181 ? 9.311 -8.352 -14.250 1.00 91.38 181 TYR A CA 1
ATOM 1439 C C . TYR A 1 181 ? 10.067 -7.604 -15.349 1.00 91.38 181 TYR A C 1
ATOM 1441 O O . TYR A 1 181 ? 10.207 -8.147 -16.441 1.00 91.38 181 TYR A O 1
ATOM 1449 N N . GLN A 1 182 ? 10.597 -6.412 -15.069 1.00 92.12 182 GLN A N 1
ATOM 1450 C CA . GLN A 1 182 ? 11.437 -5.670 -16.015 1.00 92.12 182 GLN A CA 1
ATOM 1451 C C . GLN A 1 182 ? 12.721 -6.422 -16.372 1.00 92.12 182 GLN A C 1
ATOM 1453 O O . GLN A 1 182 ? 13.099 -6.466 -17.541 1.00 92.12 182 GLN A O 1
ATOM 1458 N N . ALA A 1 183 ? 13.371 -7.050 -15.389 1.00 94.69 183 ALA A N 1
ATOM 1459 C CA . ALA A 1 183 ? 14.583 -7.833 -15.623 1.00 94.69 183 ALA A CA 1
ATOM 1460 C C . ALA A 1 183 ? 14.331 -9.052 -16.531 1.00 94.69 183 ALA A C 1
ATOM 1462 O O . ALA A 1 183 ? 15.186 -9.402 -17.341 1.00 94.69 183 ALA A O 1
ATOM 1463 N N . HIS A 1 184 ? 13.152 -9.673 -16.426 1.00 96.44 184 HIS A N 1
ATOM 1464 C CA . HIS A 1 184 ? 12.787 -10.863 -17.206 1.00 96.44 184 HIS A CA 1
ATOM 1465 C C . HIS A 1 184 ? 12.063 -10.552 -18.521 1.00 96.44 184 HIS A C 1
ATOM 1467 O O . HIS A 1 184 ? 11.909 -11.432 -19.363 1.00 96.44 184 HIS A O 1
ATOM 1473 N N . ASN A 1 185 ? 11.609 -9.314 -18.711 1.00 95.25 185 ASN A N 1
ATOM 1474 C CA . ASN A 1 185 ? 10.858 -8.893 -19.887 1.00 95.25 185 ASN A CA 1
ATOM 1475 C C . ASN A 1 185 ? 11.456 -7.588 -20.415 1.00 95.25 185 ASN A C 1
ATOM 1477 O O . ASN A 1 185 ? 10.813 -6.551 -20.272 1.00 95.25 185 ASN A O 1
ATOM 1481 N N . PRO A 1 186 ? 12.663 -7.607 -21.007 1.00 95.50 186 PRO A N 1
ATOM 1482 C CA . PRO A 1 186 ? 13.318 -6.389 -21.462 1.00 95.50 186 PRO A CA 1
ATOM 1483 C C . PRO A 1 186 ? 12.459 -5.619 -22.475 1.00 95.50 186 PRO A C 1
ATOM 1485 O O . PRO A 1 186 ? 11.586 -6.169 -23.158 1.00 95.50 186 PRO A O 1
ATOM 1488 N N . ARG A 1 187 ? 12.714 -4.313 -22.559 1.00 94.75 187 ARG A N 1
ATOM 1489 C CA . ARG A 1 187 ? 12.074 -3.423 -23.530 1.00 94.75 187 ARG A CA 1
ATOM 1490 C C . ARG A 1 187 ? 12.405 -3.875 -24.953 1.00 94.75 187 ARG A C 1
ATOM 1492 O O . ARG A 1 187 ? 13.566 -4.152 -25.256 1.00 94.75 187 ARG A O 1
ATOM 1499 N N . LEU A 1 188 ? 11.391 -3.947 -25.810 1.00 95.62 188 LEU A N 1
ATOM 1500 C CA . LEU A 1 188 ? 11.564 -4.344 -27.208 1.00 95.62 188 LEU A CA 1
ATOM 1501 C C . LEU A 1 188 ? 12.236 -3.224 -28.011 1.00 95.62 188 LEU A C 1
ATOM 1503 O O . LEU A 1 188 ? 12.165 -2.044 -27.655 1.00 95.62 188 LEU A O 1
ATOM 1507 N N . GLU A 1 189 ? 12.865 -3.587 -29.127 1.00 95.56 189 GLU A N 1
ATOM 1508 C CA . GLU A 1 189 ? 13.434 -2.606 -30.048 1.00 95.56 189 GLU A CA 1
ATOM 1509 C C . GLU A 1 189 ? 12.328 -1.661 -30.553 1.00 95.56 189 GLU A C 1
ATOM 1511 O O . GLU A 1 189 ? 11.283 -2.107 -31.024 1.00 95.56 189 GLU A O 1
ATOM 1516 N N . ASN A 1 190 ? 12.545 -0.348 -30.426 1.00 95.81 190 ASN A N 1
ATOM 1517 C CA . ASN A 1 190 ? 11.599 0.725 -30.778 1.00 95.81 190 ASN A CA 1
ATOM 1518 C C . ASN A 1 190 ? 10.294 0.807 -29.957 1.00 95.81 190 ASN A C 1
ATOM 1520 O O . ASN A 1 190 ? 9.463 1.667 -30.243 1.00 95.81 190 ASN A O 1
ATOM 1524 N N . GLU A 1 191 ? 10.106 -0.006 -28.916 1.00 95.62 191 GLU A N 1
ATOM 1525 C CA . GLU A 1 191 ? 8.969 0.151 -27.996 1.00 95.62 191 GLU A CA 1
ATOM 1526 C C . GLU A 1 191 ? 9.096 1.487 -27.251 1.00 95.62 191 GLU A C 1
ATOM 1528 O O . GLU A 1 191 ? 10.167 1.745 -26.709 1.00 95.62 191 GLU A O 1
ATOM 1533 N N . PRO A 1 192 ? 8.084 2.365 -27.190 1.00 93.81 192 PRO A N 1
ATOM 1534 C CA . PRO A 1 192 ? 8.132 3.564 -26.354 1.00 93.81 192 PRO A CA 1
ATOM 1535 C C . PRO A 1 192 ? 8.256 3.227 -24.862 1.00 93.81 192 PRO A C 1
ATOM 1537 O O . PRO A 1 192 ? 7.724 2.231 -24.385 1.00 93.81 192 PRO A O 1
ATOM 1540 N N . GLU A 1 193 ? 8.935 4.078 -24.089 1.00 85.88 193 GLU A N 1
ATOM 1541 C CA . GLU A 1 193 ? 9.150 3.833 -22.654 1.00 85.88 193 GLU A CA 1
ATOM 1542 C C . GLU A 1 193 ? 7.829 3.711 -21.875 1.00 85.88 193 GLU A C 1
ATOM 1544 O O . GLU A 1 193 ? 7.687 2.835 -21.027 1.00 85.88 193 GLU A O 1
ATOM 1549 N N . LYS A 1 194 ? 6.840 4.547 -22.199 1.00 86.62 194 LYS A N 1
ATOM 1550 C CA . LYS A 1 194 ? 5.505 4.483 -21.595 1.00 86.62 194 LYS A CA 1
ATOM 1551 C C . LYS A 1 194 ? 4.840 3.122 -21.837 1.00 86.62 194 LYS A C 1
ATOM 1553 O O . LYS A 1 194 ? 4.389 2.493 -20.883 1.00 86.62 194 LYS A O 1
ATOM 1558 N N . ASP A 1 195 ? 4.832 2.668 -23.087 1.00 84.12 195 ASP A N 1
ATOM 1559 C CA . ASP A 1 195 ? 4.193 1.416 -23.502 1.00 84.12 195 ASP A CA 1
ATOM 1560 C C . ASP A 1 195 ? 4.879 0.208 -22.848 1.00 84.12 195 ASP A C 1
ATOM 1562 O O . ASP A 1 195 ? 4.211 -0.730 -22.410 1.00 84.12 195 ASP A O 1
ATOM 1566 N N . TYR A 1 196 ? 6.204 0.280 -22.680 1.00 87.38 196 TYR A N 1
ATOM 1567 C CA . TYR A 1 196 ? 6.973 -0.700 -21.921 1.00 87.38 196 TYR A CA 1
ATOM 1568 C C . TYR A 1 196 ? 6.481 -0.821 -20.470 1.00 87.38 196 TYR A C 1
ATOM 1570 O O . TYR A 1 196 ? 6.136 -1.918 -20.025 1.00 87.38 196 TYR A O 1
ATOM 1578 N N . TYR A 1 197 ? 6.391 0.289 -19.729 1.00 80.94 197 TYR A N 1
ATOM 1579 C CA . TYR A 1 197 ? 5.905 0.251 -18.344 1.00 80.94 197 TYR A CA 1
ATOM 1580 C C . TYR A 1 197 ? 4.442 -0.199 -18.244 1.00 80.94 197 TYR A C 1
ATOM 1582 O O . TYR A 1 197 ? 4.103 -0.950 -17.329 1.00 80.94 197 TYR A O 1
ATOM 1590 N N . GLU A 1 198 ? 3.579 0.213 -19.178 1.00 85.56 198 GLU A N 1
ATOM 1591 C CA . GLU A 1 198 ? 2.181 -0.232 -19.228 1.00 85.56 198 GLU A CA 1
ATOM 1592 C C . GLU A 1 198 ? 2.076 -1.743 -19.472 1.00 85.56 198 GLU A C 1
ATOM 1594 O O . GLU A 1 198 ? 1.303 -2.426 -18.792 1.00 85.56 198 GLU A O 1
ATOM 1599 N N . ARG A 1 199 ? 2.899 -2.295 -20.374 1.00 89.44 199 ARG A N 1
ATOM 1600 C CA . ARG A 1 199 ? 2.986 -3.740 -20.618 1.00 89.44 199 ARG A CA 1
ATOM 1601 C C . ARG A 1 199 ? 3.431 -4.496 -19.369 1.00 89.44 199 ARG A C 1
ATOM 1603 O O . ARG A 1 199 ? 2.797 -5.490 -19.016 1.00 89.44 199 ARG A O 1
ATOM 1610 N N . ILE A 1 200 ? 4.470 -4.030 -18.674 1.00 84.62 200 ILE A N 1
ATOM 1611 C CA . ILE A 1 200 ? 4.930 -4.665 -17.430 1.00 84.62 200 ILE A CA 1
ATOM 1612 C C . ILE A 1 200 ? 3.854 -4.600 -16.338 1.00 84.62 200 ILE A C 1
ATOM 1614 O O . ILE A 1 200 ? 3.547 -5.616 -15.715 1.00 84.62 200 ILE A O 1
ATOM 1618 N N . ALA A 1 201 ? 3.228 -3.437 -16.134 1.00 81.81 201 ALA A N 1
ATOM 1619 C CA . ALA A 1 201 ? 2.153 -3.282 -15.157 1.00 81.81 201 ALA A CA 1
ATOM 1620 C C . ALA A 1 201 ? 0.961 -4.204 -15.463 1.00 81.81 201 ALA A C 1
ATOM 1622 O O . ALA A 1 201 ? 0.386 -4.800 -14.548 1.00 81.81 201 ALA A O 1
ATOM 1623 N N . LYS A 1 202 ? 0.616 -4.367 -16.747 1.00 84.25 202 LYS A N 1
ATOM 1624 C CA . LYS A 1 202 ? -0.428 -5.291 -17.199 1.00 84.25 202 LYS A CA 1
ATOM 1625 C C . LYS A 1 202 ? -0.077 -6.747 -16.894 1.00 84.25 202 LYS A C 1
ATOM 1627 O O . LYS A 1 202 ? -0.929 -7.442 -16.350 1.00 84.25 202 LYS A O 1
ATOM 1632 N N . LEU A 1 203 ? 1.153 -7.186 -17.170 1.00 87.25 203 LEU A N 1
ATOM 1633 C CA . LEU A 1 203 ? 1.605 -8.548 -16.854 1.00 87.25 203 LEU A CA 1
ATOM 1634 C C . LEU A 1 203 ? 1.488 -8.847 -15.357 1.00 87.25 203 LEU A C 1
ATOM 1636 O O . LEU A 1 203 ? 0.909 -9.859 -14.971 1.00 87.25 203 LEU A O 1
ATOM 1640 N N . ILE A 1 204 ? 1.968 -7.934 -14.509 1.00 86.75 204 ILE A N 1
ATOM 1641 C CA . ILE A 1 204 ? 1.860 -8.075 -13.051 1.00 86.75 204 ILE A CA 1
ATOM 1642 C C . ILE A 1 204 ? 0.388 -8.167 -12.639 1.00 86.75 204 ILE A C 1
ATOM 1644 O O . ILE A 1 204 ? 0.007 -9.067 -11.889 1.00 86.75 204 ILE A O 1
ATOM 1648 N N . LYS A 1 205 ? -0.456 -7.264 -13.152 1.00 87.19 205 LYS A N 1
ATOM 1649 C CA . LYS A 1 205 ? -1.892 -7.250 -12.856 1.00 87.19 205 LYS A CA 1
ATOM 1650 C C . LYS A 1 205 ? -2.571 -8.556 -13.270 1.00 87.19 205 LYS A C 1
ATOM 1652 O O . LYS A 1 205 ? -3.363 -9.084 -12.500 1.00 87.19 205 LYS A O 1
ATOM 1657 N N . GLU A 1 206 ? -2.280 -9.082 -14.455 1.00 88.81 206 GLU A N 1
ATOM 1658 C CA . GLU A 1 206 ? -2.862 -10.337 -14.943 1.00 88.81 206 GLU A CA 1
ATOM 1659 C C . GLU A 1 206 ? -2.456 -11.531 -14.071 1.00 88.81 206 GLU A C 1
ATOM 1661 O O . GLU A 1 206 ? -3.312 -12.358 -13.738 1.00 88.81 206 GLU A O 1
ATOM 1666 N N . THR A 1 207 ? -1.194 -11.586 -13.633 1.00 91.50 207 THR A N 1
ATOM 1667 C CA . THR A 1 207 ? -0.710 -12.607 -12.693 1.00 91.50 207 THR A CA 1
ATOM 1668 C C . THR A 1 207 ? -1.407 -12.502 -11.336 1.00 91.50 207 THR A C 1
ATOM 1670 O O . THR A 1 207 ? -1.867 -13.509 -10.797 1.00 91.50 207 THR A O 1
ATOM 1673 N N . VAL A 1 208 ? -1.543 -11.293 -10.791 1.00 88.75 208 VAL A N 1
ATOM 1674 C CA . VAL A 1 208 ? -2.228 -11.058 -9.510 1.00 88.75 208 VAL A CA 1
ATOM 1675 C C . VAL A 1 208 ? -3.719 -11.381 -9.606 1.00 88.75 208 VAL A C 1
ATOM 1677 O O . VAL A 1 208 ? -4.260 -12.059 -8.736 1.00 88.75 208 VAL A O 1
ATOM 1680 N N . ASP A 1 209 ? -4.387 -10.963 -10.683 1.00 83.69 209 ASP A N 1
ATOM 1681 C CA . ASP A 1 209 ? -5.798 -11.274 -10.924 1.00 83.69 209 ASP A CA 1
ATOM 1682 C C . ASP A 1 209 ? -6.006 -12.790 -11.084 1.00 83.69 209 ASP A C 1
ATOM 1684 O O . ASP A 1 209 ? -7.044 -13.316 -10.679 1.00 83.69 209 ASP A O 1
ATOM 1688 N N . LYS A 1 210 ? -5.038 -13.511 -11.669 1.00 88.94 210 LYS A N 1
ATOM 1689 C CA . LYS A 1 210 ? -5.048 -14.979 -11.718 1.00 88.94 210 LYS A CA 1
ATOM 1690 C C . LYS A 1 210 ? -4.944 -15.574 -10.315 1.00 88.94 210 LYS A C 1
ATOM 1692 O O . LYS A 1 210 ? -5.820 -16.355 -9.955 1.00 88.94 210 LYS A O 1
ATOM 1697 N N . LYS A 1 211 ? -3.963 -15.146 -9.517 1.00 88.62 211 LYS A N 1
ATOM 1698 C CA . LYS A 1 211 ? -3.806 -15.590 -8.123 1.00 88.62 211 LYS A CA 1
ATOM 1699 C C . LYS A 1 211 ? -5.071 -15.373 -7.311 1.00 88.62 211 LYS A C 1
ATOM 1701 O O . LYS A 1 211 ? -5.570 -16.304 -6.700 1.00 88.62 211 LYS A O 1
ATOM 1706 N N . LEU A 1 212 ? -5.658 -14.182 -7.393 1.00 84.50 212 LEU A N 1
ATOM 1707 C CA . LEU A 1 212 ? -6.896 -13.856 -6.692 1.00 84.50 212 LEU A CA 1
ATOM 1708 C C . LEU A 1 212 ? -8.050 -14.823 -7.024 1.00 84.50 212 LEU A C 1
ATOM 1710 O O . LEU A 1 212 ? -8.852 -15.127 -6.146 1.00 84.50 212 LEU A O 1
ATOM 1714 N N . ARG A 1 213 ? -8.143 -15.315 -8.269 1.00 87.12 213 ARG A N 1
ATOM 1715 C CA . ARG A 1 213 ? -9.155 -16.313 -8.669 1.00 87.12 213 ARG A CA 1
ATOM 1716 C C . ARG A 1 213 ? -8.859 -17.719 -8.146 1.00 87.12 213 ARG A C 1
ATOM 1718 O O . ARG A 1 213 ? -9.789 -18.505 -8.001 1.00 87.12 213 ARG A O 1
ATOM 1725 N N . GLU A 1 214 ? -7.590 -18.038 -7.922 1.00 90.12 214 GLU A N 1
ATOM 1726 C CA . GLU A 1 214 ? -7.119 -19.348 -7.456 1.00 90.12 214 GLU A CA 1
ATOM 1727 C C . GLU A 1 214 ? -7.068 -19.435 -5.920 1.00 90.12 214 GLU A C 1
ATOM 1729 O O . GLU A 1 214 ? -7.050 -20.534 -5.361 1.00 90.12 214 GLU A O 1
ATOM 1734 N N . SER A 1 215 ? -7.090 -18.291 -5.233 1.00 88.94 215 SER A N 1
ATOM 1735 C CA . SER A 1 215 ? -6.991 -18.209 -3.780 1.00 88.94 215 SER A CA 1
ATOM 1736 C C . SER A 1 215 ? -8.238 -18.684 -3.038 1.00 88.94 215 SER A C 1
ATOM 1738 O O . SER A 1 215 ? -9.383 -18.484 -3.452 1.00 88.94 215 SER A O 1
ATOM 1740 N N . LYS A 1 216 ? -8.008 -19.247 -1.851 1.00 89.50 216 LYS A N 1
ATOM 1741 C CA . LYS A 1 216 ? -9.052 -19.595 -0.883 1.00 89.50 216 LYS A CA 1
ATOM 1742 C C . LYS A 1 216 ? -9.311 -18.404 0.032 1.00 89.50 216 LYS A C 1
ATOM 1744 O O . LYS A 1 216 ? -8.408 -17.963 0.738 1.00 89.50 216 LYS A O 1
ATOM 1749 N N . VAL A 1 217 ? -10.542 -17.899 0.032 1.00 88.12 217 VAL A N 1
ATOM 1750 C CA . VAL A 1 217 ? -10.943 -16.741 0.842 1.00 88.12 217 VAL A CA 1
ATOM 1751 C C . VAL A 1 217 ? -12.052 -17.137 1.803 1.00 88.12 217 VAL A C 1
ATOM 1753 O O . VAL A 1 217 ? -13.110 -17.594 1.371 1.00 88.12 217 VAL A O 1
ATOM 1756 N N . GLU A 1 218 ? -11.849 -16.891 3.096 1.00 86.31 218 GLU A N 1
ATOM 1757 C CA . GLU A 1 218 ? -12.884 -17.075 4.115 1.00 86.31 218 GLU A CA 1
ATOM 1758 C C . GLU A 1 218 ? -13.183 -15.742 4.799 1.00 86.31 218 GLU A C 1
ATOM 1760 O O . GLU A 1 218 ? -12.298 -15.099 5.359 1.00 86.31 218 GLU A O 1
ATOM 1765 N N . VAL A 1 219 ? -14.444 -15.310 4.781 1.00 83.00 219 VAL A N 1
ATOM 1766 C CA . VAL A 1 219 ? -14.874 -14.068 5.442 1.00 83.00 219 VAL A CA 1
ATOM 1767 C C . VAL A 1 219 ? -15.489 -14.406 6.798 1.00 83.00 219 VAL A C 1
ATOM 1769 O O . VAL A 1 219 ? -16.461 -15.157 6.875 1.00 83.00 219 VAL A O 1
ATOM 1772 N N . LYS A 1 220 ? -14.944 -13.836 7.878 1.00 78.00 220 LYS A N 1
ATOM 1773 C CA . LYS A 1 220 ? -15.395 -14.089 9.254 1.00 78.00 220 LYS A CA 1
ATOM 1774 C C . LYS A 1 220 ? -16.483 -13.101 9.692 1.00 78.00 220 LYS A C 1
ATOM 1776 O O . LYS A 1 220 ? -16.633 -12.003 9.155 1.00 78.00 220 LYS A O 1
ATOM 1781 N N . GLY A 1 221 ? -17.237 -13.488 10.727 1.00 57.62 221 GLY A N 1
ATOM 1782 C CA . GLY A 1 221 ? -18.416 -12.778 11.249 1.00 57.62 221 GLY A CA 1
ATOM 1783 C C . GLY A 1 221 ? -18.236 -11.289 11.585 1.00 57.62 221 GLY A C 1
ATOM 1784 O O . GLY A 1 221 ? -19.205 -10.536 11.518 1.00 57.62 221 GLY A O 1
ATOM 1785 N N . ALA A 1 222 ? -17.010 -10.832 11.865 1.00 54.16 222 ALA A N 1
ATOM 1786 C CA . ALA A 1 222 ? -16.707 -9.415 12.086 1.00 54.16 222 ALA A CA 1
ATOM 1787 C C . ALA A 1 222 ? -17.037 -8.537 10.859 1.00 54.16 222 ALA A C 1
ATOM 1789 O O . ALA A 1 222 ? -17.511 -7.414 11.022 1.00 54.16 222 ALA A O 1
ATOM 1790 N N . LEU A 1 223 ? -16.895 -9.069 9.637 1.00 54.38 223 LEU A N 1
ATOM 1791 C CA . LEU A 1 223 ? -17.322 -8.391 8.408 1.00 54.38 223 LEU A CA 1
ATOM 1792 C C . LEU A 1 223 ? -18.836 -8.534 8.144 1.00 54.38 223 LEU A C 1
ATOM 1794 O O . LEU A 1 223 ? -19.439 -7.679 7.497 1.00 54.38 223 LEU A O 1
ATOM 1798 N N . LEU A 1 224 ? -19.466 -9.598 8.659 1.00 45.84 224 LEU A N 1
ATOM 1799 C CA . LEU A 1 224 ? -20.912 -9.845 8.540 1.00 45.84 224 LEU A CA 1
ATOM 1800 C C . LEU A 1 224 ? -21.742 -8.949 9.479 1.00 45.84 224 LEU A C 1
ATOM 1802 O O . LEU A 1 224 ? -22.860 -8.575 9.146 1.00 45.84 224 LEU A O 1
ATOM 1806 N N . MET A 1 225 ? -21.199 -8.504 10.613 1.00 40.69 225 MET A N 1
ATOM 1807 C CA . MET A 1 225 ? -21.888 -7.545 11.501 1.00 40.69 225 MET A CA 1
ATOM 1808 C C . MET A 1 225 ? -22.008 -6.134 10.896 1.00 40.69 225 MET A C 1
ATOM 1810 O O . MET A 1 225 ? -22.803 -5.315 11.348 1.00 40.69 225 MET A O 1
ATOM 1814 N N . LEU A 1 226 ? -21.271 -5.869 9.818 1.00 41.00 226 LEU A N 1
ATOM 1815 C CA . LEU A 1 226 ? -21.394 -4.677 8.984 1.00 41.00 226 LEU A CA 1
ATOM 1816 C C . LEU A 1 226 ? -22.351 -4.871 7.790 1.00 41.00 226 LEU A C 1
ATOM 1818 O O . LEU A 1 226 ? -22.671 -3.902 7.095 1.00 41.00 226 LEU A O 1
ATOM 1822 N N . SER A 1 227 ? -22.803 -6.101 7.521 1.00 38.06 227 SER A N 1
ATOM 1823 C CA . SER A 1 227 ? -23.577 -6.463 6.325 1.00 38.06 227 SER A CA 1
ATOM 1824 C C . SER A 1 227 ? -25.095 -6.473 6.527 1.00 38.06 227 SER A C 1
ATOM 1826 O O . SER A 1 227 ? -25.826 -6.546 5.541 1.00 38.06 227 SER A O 1
ATOM 1828 N N . SER A 1 228 ? -25.608 -6.282 7.747 1.00 33.41 228 SER A N 1
ATOM 1829 C CA . SER A 1 228 ? -27.056 -6.290 8.038 1.00 33.41 228 SER A CA 1
ATOM 1830 C C . SER A 1 228 ? -27.856 -5.107 7.453 1.00 33.41 228 SER A C 1
ATOM 1832 O O . SER A 1 228 ? -29.032 -4.941 7.766 1.00 33.41 228 SER A O 1
ATOM 1834 N N . ARG A 1 229 ? -27.259 -4.304 6.556 1.00 37.00 229 ARG A N 1
ATOM 1835 C CA . ARG A 1 229 ? -27.955 -3.285 5.745 1.00 37.00 229 ARG A CA 1
ATOM 1836 C C . ARG A 1 229 ? -27.610 -3.286 4.243 1.00 37.00 229 ARG A C 1
ATOM 1838 O O . ARG A 1 229 ? -27.953 -2.328 3.561 1.00 37.00 229 ARG A O 1
ATOM 1845 N N . SER A 1 230 ? -26.959 -4.317 3.694 1.00 38.16 230 SER A N 1
ATOM 1846 C CA . SER A 1 230 ? -26.737 -4.405 2.236 1.00 38.16 230 SER A CA 1
ATOM 1847 C C . SER A 1 230 ? -26.877 -5.837 1.717 1.00 38.16 230 SER A C 1
ATOM 1849 O O . SER A 1 230 ? -26.052 -6.704 2.001 1.00 38.16 230 SER A O 1
ATOM 1851 N N . SER A 1 231 ? -27.919 -6.066 0.915 1.00 36.69 231 SER A N 1
ATOM 1852 C CA . SER A 1 231 ? -28.276 -7.335 0.260 1.00 36.69 231 SER A CA 1
ATOM 1853 C C . SER A 1 231 ? -27.242 -7.846 -0.758 1.00 36.69 231 SER A C 1
ATOM 1855 O O . SER A 1 231 ? -27.355 -8.976 -1.228 1.00 36.69 231 SER A O 1
ATOM 1857 N N . ALA A 1 232 ? -26.206 -7.062 -1.079 1.00 41.81 232 ALA A N 1
ATOM 1858 C CA . ALA A 1 232 ? -25.185 -7.424 -2.065 1.00 41.81 232 ALA A CA 1
ATOM 1859 C C . ALA A 1 232 ? -24.157 -8.452 -1.542 1.00 41.81 232 ALA A C 1
ATOM 1861 O O . ALA A 1 232 ? -23.657 -9.283 -2.303 1.00 41.81 232 ALA A O 1
ATOM 1862 N N . LEU A 1 233 ? -23.862 -8.457 -0.235 1.00 39.53 233 LEU A N 1
ATOM 1863 C CA . LEU A 1 233 ? -22.823 -9.327 0.343 1.00 39.53 233 LEU A CA 1
ATOM 1864 C C . LEU A 1 233 ? -23.263 -10.792 0.469 1.00 39.53 233 LEU A C 1
ATOM 1866 O O . LEU A 1 233 ? -22.438 -11.698 0.344 1.00 39.53 233 LEU A O 1
ATOM 1870 N N . THR A 1 234 ? -24.563 -11.048 0.638 1.00 40.62 234 THR A N 1
ATOM 1871 C CA . THR A 1 234 ? -25.107 -12.414 0.632 1.00 40.62 234 THR A CA 1
ATOM 1872 C C . THR A 1 234 ? -25.027 -13.048 -0.758 1.00 40.62 234 THR A C 1
ATOM 1874 O O . THR A 1 234 ? -24.977 -14.268 -0.852 1.00 40.62 234 THR A O 1
ATOM 1877 N N . GLY A 1 235 ? -24.985 -12.244 -1.826 1.00 37.28 235 GLY A N 1
ATOM 1878 C CA . GLY A 1 235 ? -24.793 -12.718 -3.197 1.00 37.28 235 GLY A CA 1
ATOM 1879 C C . GLY A 1 235 ? -23.348 -13.127 -3.479 1.00 37.28 235 GLY A C 1
ATOM 1880 O O . GLY A 1 235 ? -23.115 -14.218 -3.990 1.00 37.28 235 GLY A O 1
ATOM 1881 N N . TYR A 1 236 ? -22.369 -12.309 -3.080 1.00 39.66 236 TYR A N 1
ATOM 1882 C CA . TYR A 1 236 ? -20.956 -12.551 -3.405 1.00 39.66 236 TYR A CA 1
ATOM 1883 C C . TYR A 1 236 ? -20.304 -13.653 -2.550 1.00 39.66 236 TYR A C 1
ATOM 1885 O O . TYR A 1 236 ? -19.563 -14.484 -3.068 1.00 39.66 236 TYR A O 1
ATOM 1893 N N . ALA A 1 237 ? -20.638 -13.745 -1.256 1.00 37.31 237 ALA A N 1
ATOM 1894 C CA . ALA A 1 237 ? -20.194 -14.867 -0.418 1.00 37.31 237 ALA A CA 1
ATOM 1895 C C . ALA A 1 237 ? -20.814 -16.206 -0.870 1.00 37.31 237 ALA A C 1
ATOM 1897 O O . ALA A 1 237 ? -20.183 -17.258 -0.781 1.00 37.31 237 ALA A O 1
ATOM 1898 N N . ARG A 1 238 ? -22.042 -16.169 -1.405 1.00 38.00 238 ARG A N 1
ATOM 1899 C CA . ARG A 1 238 ? -22.722 -17.338 -1.981 1.00 38.00 238 ARG A CA 1
ATOM 1900 C C . ARG A 1 238 ? -22.156 -17.694 -3.366 1.00 38.00 238 ARG A C 1
ATOM 1902 O O . ARG A 1 238 ? -22.027 -18.875 -3.661 1.00 38.00 238 ARG A O 1
ATOM 1909 N N . TYR A 1 239 ? -21.730 -16.700 -4.151 1.00 40.28 239 TYR A N 1
ATOM 1910 C CA . TYR A 1 239 ? -20.997 -16.871 -5.412 1.00 40.28 239 TYR A CA 1
ATOM 1911 C C . TYR A 1 239 ? -19.654 -17.587 -5.198 1.00 40.28 239 TYR A C 1
ATOM 1913 O O . TYR A 1 239 ? -19.417 -18.631 -5.803 1.00 40.28 239 TYR A O 1
ATOM 1921 N N . LEU A 1 240 ? -18.821 -17.117 -4.262 1.00 38.34 240 LEU A N 1
ATOM 1922 C CA . LEU A 1 240 ? -17.527 -17.750 -3.967 1.00 38.34 240 LEU A CA 1
ATOM 1923 C C . LEU A 1 240 ? -17.676 -19.175 -3.396 1.00 38.34 240 LEU A C 1
ATOM 1925 O O . LEU A 1 240 ? -16.940 -20.072 -3.802 1.00 38.34 240 LEU A O 1
ATOM 1929 N N . ASN A 1 241 ? -18.680 -19.424 -2.545 1.00 40.03 241 ASN A N 1
ATOM 1930 C CA . ASN A 1 241 ? -18.972 -20.772 -2.031 1.00 40.03 241 ASN A CA 1
ATOM 1931 C C . ASN A 1 241 ? -19.582 -21.727 -3.079 1.00 40.03 241 ASN A C 1
ATOM 1933 O O . ASN A 1 241 ? -19.479 -22.947 -2.940 1.00 40.03 241 ASN A O 1
ATOM 1937 N N . SER A 1 242 ? -20.213 -21.206 -4.136 1.00 35.88 242 SER A N 1
ATOM 1938 C CA . SER A 1 242 ? -20.729 -22.038 -5.234 1.00 35.88 242 SER A CA 1
ATOM 1939 C C . SER A 1 242 ? -19.627 -22.518 -6.187 1.00 35.88 242 SER A C 1
ATOM 1941 O O . SER A 1 242 ? -19.727 -23.612 -6.737 1.00 35.88 242 SER A O 1
ATOM 1943 N N . CYS A 1 243 ? -18.530 -21.763 -6.310 1.00 33.41 243 CYS A N 1
ATOM 1944 C CA . CYS A 1 243 ? -17.377 -22.150 -7.127 1.00 33.41 243 CYS A CA 1
ATOM 1945 C C . CYS A 1 243 ? -16.469 -23.188 -6.444 1.00 33.41 243 CYS A C 1
ATOM 1947 O O . CYS A 1 243 ? -15.801 -23.951 -7.133 1.00 33.41 243 CYS A O 1
ATO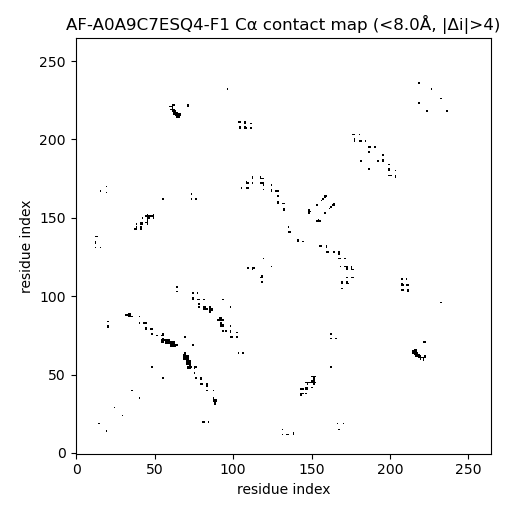M 1949 N N . SER A 1 244 ? -16.462 -23.267 -5.109 1.00 34.44 244 SER A N 1
ATOM 1950 C CA . SER A 1 244 ? -15.658 -24.244 -4.357 1.00 34.44 244 SER A CA 1
ATOM 1951 C C . SER A 1 244 ? -16.328 -25.615 -4.184 1.00 34.44 244 SER A C 1
ATOM 1953 O O . SER A 1 244 ? -15.671 -26.565 -3.761 1.00 34.44 244 SER A O 1
ATOM 1955 N N . SER A 1 245 ? -17.620 -25.744 -4.519 1.00 33.72 245 SER A N 1
ATOM 1956 C CA . SER A 1 245 ? -18.421 -26.959 -4.284 1.00 33.72 245 SER A CA 1
ATOM 1957 C C . SER A 1 245 ? -18.926 -27.668 -5.553 1.00 33.72 245 SER A C 1
ATOM 1959 O O . SER A 1 245 ? -19.515 -28.748 -5.456 1.00 33.72 245 SER A O 1
ATOM 1961 N N . ALA A 1 246 ? -18.670 -27.132 -6.751 1.00 31.16 246 ALA A N 1
ATOM 1962 C CA . ALA A 1 246 ? -19.124 -27.743 -8.000 1.00 31.16 246 ALA A CA 1
ATOM 1963 C C . ALA A 1 246 ? -18.225 -28.923 -8.429 1.00 31.16 246 ALA A C 1
ATOM 1965 O O . ALA A 1 246 ? -17.115 -28.744 -8.928 1.00 31.16 246 ALA A O 1
ATOM 1966 N N . ARG A 1 247 ? -18.731 -30.156 -8.273 1.00 30.17 247 ARG A N 1
ATOM 1967 C CA . ARG A 1 247 ? -18.228 -31.333 -9.010 1.00 30.17 247 ARG A CA 1
ATOM 1968 C C . ARG A 1 247 ? -18.425 -31.114 -10.520 1.00 30.17 247 ARG A C 1
ATOM 1970 O O . ARG A 1 247 ? -19.398 -30.462 -10.901 1.00 30.17 247 ARG A O 1
ATOM 1977 N N . PRO A 1 248 ? -17.557 -31.667 -11.386 1.00 31.75 248 PRO A N 1
ATOM 1978 C CA . PRO A 1 248 ? -17.598 -31.385 -12.812 1.00 31.75 248 PRO A CA 1
ATOM 1979 C C . PRO A 1 248 ? -18.838 -32.041 -13.419 1.00 31.75 248 PRO A C 1
ATOM 1981 O O . PRO A 1 248 ? -18.891 -33.255 -13.592 1.00 31.75 248 PRO A O 1
ATOM 1984 N N . VAL A 1 249 ? -19.848 -31.236 -13.742 1.00 29.80 249 VAL A N 1
ATOM 1985 C CA . VAL A 1 249 ? -20.933 -31.642 -14.637 1.00 29.80 249 VAL A CA 1
ATOM 1986 C C . VAL A 1 249 ? -20.862 -30.734 -15.856 1.00 29.80 249 VAL A C 1
ATOM 1988 O O . VAL A 1 249 ? -20.815 -29.510 -15.745 1.00 29.80 249 VAL A O 1
ATOM 1991 N N . SER A 1 250 ? -20.773 -31.367 -17.019 1.00 30.67 250 SER A N 1
ATOM 1992 C CA . SER A 1 250 ? -20.234 -30.882 -18.292 1.00 30.67 250 SER A CA 1
ATOM 1993 C C . SER A 1 250 ? -21.019 -29.772 -19.007 1.00 30.67 250 SER A C 1
ATOM 1995 O O . SER A 1 250 ? -20.966 -29.693 -20.232 1.00 30.67 250 SER A O 1
ATOM 1997 N N . SER A 1 251 ? -21.752 -28.904 -18.307 1.00 32.88 251 SER A N 1
ATOM 1998 C CA . SER A 1 251 ? -22.535 -27.861 -18.988 1.00 32.88 251 SER A CA 1
ATOM 1999 C C . SER A 1 251 ? -22.793 -26.566 -18.217 1.00 32.88 251 SER A C 1
ATOM 2001 O O . SER A 1 251 ? -23.571 -25.745 -18.695 1.00 32.88 251 SER A O 1
ATOM 2003 N N . TRP A 1 252 ? -22.135 -26.315 -17.084 1.00 25.52 252 TRP A N 1
ATOM 2004 C CA . TRP A 1 252 ? -22.242 -25.018 -16.403 1.00 25.52 252 TRP A CA 1
ATOM 2005 C C . TRP A 1 252 ? -20.949 -24.220 -16.568 1.00 25.52 252 TRP A C 1
ATOM 2007 O O . TRP A 1 252 ? -19.939 -24.499 -15.929 1.00 25.52 252 TRP A O 1
ATOM 2017 N N . ARG A 1 253 ? -20.972 -23.230 -17.470 1.00 29.16 253 ARG A N 1
ATOM 2018 C CA . ARG A 1 253 ? -19.927 -22.204 -17.554 1.00 29.16 253 ARG A CA 1
ATOM 2019 C C . ARG A 1 253 ? -20.124 -21.224 -16.399 1.00 29.16 253 ARG A C 1
ATOM 2021 O O . ARG A 1 253 ? -21.214 -20.675 -16.254 1.00 29.16 253 ARG A O 1
ATOM 2028 N N . CYS A 1 254 ? -19.074 -20.967 -15.622 1.00 29.45 254 CYS A N 1
ATOM 2029 C CA . CYS A 1 254 ? -19.015 -19.760 -14.802 1.00 29.45 254 CYS A CA 1
ATOM 2030 C C . CYS A 1 254 ? -19.127 -18.542 -15.737 1.00 29.45 254 CYS A C 1
ATOM 2032 O O . CYS A 1 254 ? -18.334 -18.462 -16.682 1.00 29.45 254 CYS A O 1
ATOM 2034 N N . PRO A 1 255 ? -20.076 -17.614 -15.520 1.00 30.42 255 PRO A N 1
ATOM 2035 C CA . PRO A 1 255 ? -20.123 -16.375 -16.280 1.00 30.42 255 PRO A CA 1
ATOM 2036 C C . PRO A 1 255 ? -18.815 -15.616 -16.059 1.00 30.42 255 PRO A C 1
ATOM 2038 O O . PRO A 1 255 ? -18.379 -15.403 -14.926 1.00 30.42 255 PRO A O 1
ATOM 2041 N N . THR A 1 256 ? -18.147 -15.249 -17.145 1.00 29.88 256 THR A N 1
ATOM 2042 C CA . THR A 1 256 ? -16.973 -14.380 -17.082 1.00 29.88 256 THR A CA 1
ATOM 2043 C C . THR A 1 256 ? -17.397 -12.976 -16.655 1.00 29.88 256 THR A C 1
ATOM 2045 O O . THR A 1 256 ? -18.493 -12.532 -16.979 1.00 29.88 256 THR A O 1
ATOM 2048 N N . ILE A 1 257 ? -16.505 -12.234 -15.991 1.00 35.16 257 ILE A N 1
ATOM 2049 C CA . ILE A 1 257 ? -16.712 -10.835 -15.552 1.00 35.16 257 ILE A CA 1
ATOM 2050 C C . ILE A 1 257 ? -17.195 -9.905 -16.695 1.00 35.16 257 ILE A C 1
ATOM 2052 O O . ILE A 1 257 ? -17.793 -8.863 -16.425 1.00 35.16 257 ILE A O 1
ATOM 2056 N N . ALA A 1 258 ? -17.036 -10.315 -17.958 1.00 27.59 258 ALA A N 1
ATOM 2057 C CA . ALA A 1 258 ? -17.613 -9.671 -19.138 1.00 27.59 258 ALA A CA 1
ATOM 2058 C C . ALA A 1 258 ? -19.152 -9.509 -19.105 1.00 27.59 258 ALA A C 1
ATOM 2060 O O . ALA A 1 258 ? -19.662 -8.571 -19.710 1.00 27.59 258 ALA A O 1
ATOM 2061 N N . ASP A 1 259 ? -19.892 -10.334 -18.356 1.00 29.27 259 ASP A N 1
ATOM 2062 C CA . ASP A 1 259 ? -21.367 -10.309 -18.356 1.00 29.27 259 ASP A CA 1
ATOM 2063 C C . ASP A 1 259 ? -21.979 -9.268 -17.395 1.00 29.27 259 ASP A C 1
ATOM 2065 O O . ASP A 1 259 ? -23.196 -9.113 -17.321 1.00 29.27 259 ASP A O 1
ATOM 2069 N N . SER A 1 260 ? -21.154 -8.508 -16.666 1.00 31.94 260 SER A N 1
ATOM 2070 C CA . SER A 1 260 ? -21.617 -7.451 -15.747 1.00 31.94 260 SER A CA 1
ATOM 2071 C C . SER A 1 260 ? -21.681 -6.047 -16.372 1.00 31.94 260 SER A C 1
ATOM 2073 O O . SER A 1 260 ? -22.110 -5.098 -15.715 1.00 31.94 260 SER A O 1
ATOM 2075 N N . GLY A 1 261 ? -21.349 -5.915 -17.662 1.00 27.48 261 GLY A N 1
ATOM 2076 C CA . GLY A 1 261 ? -21.423 -4.659 -18.424 1.00 27.48 261 GLY A CA 1
ATOM 2077 C C . GLY A 1 261 ? -22.835 -4.097 -18.658 1.00 27.48 261 GLY A C 1
ATOM 2078 O O . GLY A 1 261 ? -22.970 -3.087 -19.337 1.00 27.48 261 GLY A O 1
ATOM 2079 N N . ALA A 1 262 ? -23.886 -4.718 -18.113 1.00 26.56 262 ALA A N 1
ATOM 2080 C CA . ALA A 1 262 ? -25.282 -4.342 -18.353 1.00 26.56 262 ALA A CA 1
ATOM 2081 C C . ALA A 1 262 ? -25.977 -3.601 -17.188 1.00 26.56 262 ALA A C 1
ATOM 2083 O O . ALA A 1 262 ? -27.172 -3.337 -17.279 1.00 26.56 262 ALA A O 1
ATOM 2084 N N . TYR A 1 263 ? -25.273 -3.251 -16.101 1.00 27.38 263 TYR A N 1
ATOM 2085 C CA . TYR A 1 263 ? -25.909 -2.671 -14.899 1.00 27.38 263 TYR A CA 1
ATOM 2086 C C . TYR A 1 263 ? -25.308 -1.351 -14.392 1.00 27.38 263 TYR A C 1
ATOM 2088 O O . TYR A 1 263 ? -25.359 -1.073 -13.196 1.00 27.38 263 TYR A O 1
ATOM 2096 N N . LEU A 1 264 ? -24.778 -0.512 -15.283 1.00 24.19 264 LEU A N 1
ATOM 2097 C CA . LEU A 1 264 ? -24.433 0.879 -14.968 1.00 24.19 264 LEU A CA 1
ATOM 2098 C C . LEU A 1 264 ? -24.822 1.787 -16.143 1.00 24.19 264 LEU A C 1
ATOM 2100 O O . LEU A 1 264 ? -24.009 2.061 -17.022 1.00 24.19 264 LEU A O 1
ATOM 2104 N N . GLY A 1 265 ? -26.093 2.193 -16.150 1.00 25.02 265 GLY A N 1
ATOM 2105 C CA . GLY A 1 265 ? -26.522 3.474 -16.715 1.00 25.02 265 GLY A CA 1
ATOM 2106 C C . GLY A 1 265 ? -26.466 4.561 -15.651 1.00 25.02 265 GLY A C 1
ATOM 2107 O O . GLY A 1 265 ? -26.480 4.199 -14.448 1.00 25.02 265 GLY A O 1
#